Protein AF-A0A413Q8C8-F1 (afdb_monomer_lite)

pLDDT: mean 74.51, std 18.34, range [32.97, 95.88]

Structure (mmCIF, N/CA/C/O backbone):
data_AF-A0A413Q8C8-F1
#
_entry.id   AF-A0A413Q8C8-F1
#
loop_
_atom_site.group_PDB
_atom_site.id
_atom_site.type_symbol
_atom_site.label_atom_id
_atom_site.label_alt_id
_atom_site.label_comp_id
_atom_site.label_asym_id
_atom_site.label_entity_id
_atom_site.label_seq_id
_atom_site.pdbx_PDB_ins_code
_atom_site.Cartn_x
_atom_site.Cartn_y
_atom_site.Cartn_z
_atom_site.occupancy
_atom_site.B_iso_or_equiv
_atom_site.auth_seq_id
_atom_site.auth_comp_id
_atom_site.auth_asym_id
_atom_site.auth_atom_id
_atom_site.pdbx_PDB_model_num
ATOM 1 N N . MET A 1 1 ? 3.981 -19.539 23.297 1.00 45.53 1 MET A N 1
ATOM 2 C CA . MET A 1 1 ? 3.895 -18.535 22.210 1.00 45.53 1 MET A CA 1
ATOM 3 C C . MET A 1 1 ? 5.263 -18.078 21.713 1.00 45.53 1 MET A C 1
ATOM 5 O O . MET A 1 1 ? 5.519 -18.259 20.535 1.00 45.53 1 MET A O 1
ATOM 9 N N . ILE A 1 2 ? 6.169 -17.585 22.568 1.00 47.94 2 ILE A N 1
ATOM 10 C CA . ILE A 1 2 ? 7.514 -17.131 22.141 1.00 47.94 2 ILE A CA 1
ATOM 11 C C . ILE A 1 2 ? 8.329 -18.262 21.484 1.00 47.94 2 ILE A C 1
ATOM 13 O O . ILE A 1 2 ? 8.878 -18.070 20.409 1.00 47.94 2 ILE A O 1
ATOM 17 N N . ALA A 1 3 ? 8.320 -19.472 22.056 1.00 40.56 3 ALA A N 1
ATOM 18 C CA . ALA A 1 3 ? 9.032 -20.622 21.485 1.00 40.56 3 ALA A CA 1
ATOM 19 C C . ALA A 1 3 ? 8.506 -21.050 20.099 1.00 40.56 3 ALA A C 1
ATOM 21 O O . ALA A 1 3 ? 9.289 -21.439 19.241 1.00 40.56 3 ALA A O 1
ATOM 22 N N . ALA A 1 4 ? 7.197 -20.920 19.853 1.00 45.88 4 ALA A N 1
ATOM 23 C CA . ALA A 1 4 ? 6.603 -21.209 18.548 1.00 45.88 4 ALA A CA 1
ATOM 24 C C . ALA A 1 4 ? 6.966 -20.131 17.512 1.00 45.88 4 ALA A C 1
ATOM 26 O O . ALA A 1 4 ? 7.286 -20.462 16.377 1.00 45.88 4 ALA A O 1
ATOM 27 N N . ALA A 1 5 ? 7.002 -18.855 17.916 1.00 41.84 5 ALA A N 1
ATOM 28 C CA . ALA A 1 5 ? 7.449 -17.755 17.062 1.00 41.84 5 ALA A CA 1
ATOM 29 C C . ALA A 1 5 ? 8.939 -17.876 16.692 1.00 41.84 5 ALA A C 1
ATOM 31 O O . ALA A 1 5 ? 9.300 -17.679 15.536 1.00 41.84 5 ALA A O 1
ATOM 32 N N . VAL A 1 6 ? 9.790 -18.275 17.645 1.00 54.50 6 VAL A N 1
ATOM 33 C CA . VAL A 1 6 ? 11.220 -18.543 17.408 1.00 54.50 6 VAL A CA 1
ATOM 34 C C . VAL A 1 6 ? 11.409 -19.763 16.502 1.00 54.50 6 VAL A C 1
ATOM 36 O O . VAL A 1 6 ? 12.241 -19.737 15.601 1.00 54.50 6 VAL A O 1
ATOM 39 N N . PHE A 1 7 ? 10.603 -20.813 16.675 1.00 48.03 7 PHE A N 1
ATOM 40 C CA . PHE A 1 7 ? 10.651 -21.993 15.813 1.00 48.03 7 PHE A CA 1
ATOM 41 C C . PHE A 1 7 ? 10.240 -21.675 14.365 1.00 48.03 7 PHE A C 1
ATOM 43 O O . PHE A 1 7 ? 10.938 -22.075 13.438 1.00 48.03 7 PHE A O 1
ATOM 50 N N . ILE A 1 8 ? 9.172 -20.895 14.162 1.00 50.06 8 ILE A N 1
ATOM 51 C CA . ILE A 1 8 ? 8.731 -20.429 12.833 1.00 50.06 8 ILE A CA 1
ATOM 52 C C . ILE A 1 8 ? 9.792 -19.525 12.185 1.00 50.06 8 ILE A C 1
ATOM 54 O O . ILE A 1 8 ? 10.097 -19.688 11.004 1.00 50.06 8 ILE A O 1
ATOM 58 N N . TYR A 1 9 ? 10.407 -18.628 12.961 1.00 50.12 9 TYR A N 1
ATOM 59 C CA . TYR A 1 9 ? 11.488 -17.754 12.500 1.00 50.12 9 TYR A CA 1
ATOM 60 C C . TYR A 1 9 ? 12.698 -18.545 11.975 1.00 50.12 9 TYR A C 1
ATOM 62 O O . TYR A 1 9 ? 13.216 -18.242 10.904 1.00 50.12 9 TYR A O 1
ATOM 70 N N . ILE A 1 10 ? 13.115 -19.595 12.692 1.00 51.66 10 ILE A N 1
ATOM 71 C CA . ILE A 1 10 ? 14.299 -20.393 12.337 1.00 51.66 10 ILE A CA 1
ATOM 72 C C . ILE A 1 10 ? 14.024 -21.347 11.162 1.00 51.66 10 ILE A C 1
ATOM 74 O O . ILE A 1 10 ? 14.912 -21.582 10.347 1.00 51.66 10 ILE A O 1
ATOM 78 N N . LYS A 1 11 ? 12.816 -21.921 11.063 1.00 39.97 11 LYS A N 1
ATOM 79 C CA . LYS A 1 11 ? 12.504 -22.979 10.082 1.00 39.97 11 LYS A CA 1
ATOM 80 C C . LYS A 1 11 ? 11.936 -22.486 8.751 1.00 39.97 11 LYS A C 1
ATOM 82 O O . LYS A 1 11 ? 12.098 -23.201 7.769 1.00 39.97 11 LYS A O 1
ATOM 87 N N . ALA A 1 12 ? 11.256 -21.338 8.715 1.00 44.25 12 ALA A N 1
ATOM 88 C CA . ALA A 1 12 ? 10.471 -20.926 7.545 1.00 44.25 12 ALA A CA 1
ATOM 89 C C . ALA A 1 12 ? 11.023 -19.702 6.798 1.00 44.25 12 ALA A C 1
ATOM 91 O O . ALA A 1 12 ? 10.489 -19.357 5.751 1.00 44.25 12 ALA A O 1
ATOM 92 N N . GLY A 1 13 ? 12.021 -18.989 7.337 1.00 45.00 13 GLY A N 1
ATOM 93 C CA . GLY A 1 13 ? 12.389 -17.672 6.794 1.00 45.00 13 GLY A CA 1
ATOM 94 C C . GLY A 1 13 ? 11.225 -16.667 6.840 1.00 45.00 13 GLY A C 1
ATOM 95 O O . GLY A 1 13 ? 11.251 -15.654 6.150 1.00 45.00 13 GLY A O 1
ATOM 96 N N . ALA A 1 14 ? 10.198 -16.939 7.660 1.00 49.62 14 ALA A N 1
ATOM 97 C CA . ALA A 1 14 ? 8.956 -16.176 7.772 1.00 49.62 14 ALA A CA 1
ATOM 98 C C . ALA A 1 14 ? 9.151 -14.892 8.602 1.00 49.62 14 ALA A C 1
ATOM 100 O O . ALA A 1 14 ? 8.443 -14.631 9.583 1.00 49.62 14 ALA A O 1
ATOM 101 N N . PHE A 1 15 ? 10.140 -14.088 8.208 1.00 55.78 15 PHE A N 1
ATOM 102 C CA . PHE A 1 15 ? 10.397 -12.758 8.751 1.00 55.78 15 PHE A CA 1
ATOM 103 C C . PHE A 1 15 ? 9.108 -11.929 8.734 1.00 55.78 15 PHE A C 1
ATOM 105 O O . PHE A 1 15 ? 8.695 -11.389 9.758 1.00 55.78 15 PHE A O 1
ATOM 112 N N . THR A 1 16 ? 8.386 -11.960 7.617 1.00 59.16 16 THR A N 1
ATOM 113 C CA . THR A 1 16 ? 7.143 -11.219 7.407 1.00 59.16 16 THR A CA 1
ATOM 114 C C . THR A 1 16 ? 6.053 -11.577 8.417 1.00 59.16 16 THR A C 1
ATOM 116 O O . THR A 1 16 ? 5.486 -10.693 9.052 1.00 59.16 16 THR A O 1
ATOM 119 N N . GLY A 1 17 ? 5.794 -12.869 8.646 1.00 61.19 17 GLY A N 1
ATOM 120 C CA . GLY A 1 17 ? 4.718 -13.307 9.544 1.00 61.19 17 GLY A CA 1
ATOM 121 C C . GLY A 1 17 ? 4.977 -12.939 11.009 1.00 61.19 17 GLY A C 1
ATOM 122 O O . GLY A 1 17 ? 4.073 -12.502 11.722 1.00 61.19 17 GLY A O 1
ATOM 123 N N . THR A 1 18 ? 6.230 -13.054 11.458 1.00 66.06 18 THR A N 1
ATOM 124 C CA . THR A 1 18 ? 6.620 -12.673 12.826 1.00 66.06 18 THR A CA 1
ATOM 125 C C . THR A 1 18 ? 6.616 -11.156 13.040 1.00 66.06 18 THR A C 1
ATOM 127 O O . THR A 1 18 ? 6.119 -10.689 14.070 1.00 66.06 18 THR A O 1
ATOM 130 N N . VAL A 1 19 ? 7.087 -10.375 12.062 1.00 70.94 19 VAL A N 1
ATOM 131 C CA . VAL A 1 19 ? 7.028 -8.902 12.081 1.00 70.94 19 VAL A CA 1
ATOM 132 C C . VAL A 1 19 ? 5.580 -8.411 12.079 1.00 70.94 19 VAL A C 1
ATOM 134 O O . VAL A 1 19 ? 5.231 -7.522 12.852 1.00 70.94 19 VAL A O 1
ATOM 137 N N . CYS A 1 20 ? 4.699 -9.030 11.296 1.00 67.75 20 CYS A N 1
ATOM 138 C CA . CYS A 1 20 ? 3.292 -8.645 11.261 1.00 67.75 20 CYS A CA 1
ATOM 139 C C . CYS A 1 20 ? 2.557 -8.992 12.556 1.00 67.75 20 CYS A C 1
ATOM 141 O O . CYS A 1 20 ? 1.805 -8.165 13.071 1.00 67.75 20 CYS A O 1
ATOM 143 N N . LEU A 1 21 ? 2.816 -10.162 13.148 1.00 71.75 21 LEU A N 1
ATOM 144 C CA . LEU A 1 21 ? 2.209 -10.526 14.429 1.00 71.75 21 LEU A CA 1
ATOM 145 C C . LEU A 1 21 ? 2.678 -9.604 15.564 1.00 71.75 21 LEU A C 1
ATOM 147 O O . LEU A 1 21 ? 1.866 -9.122 16.354 1.00 71.75 21 LEU A O 1
ATOM 151 N N . THR A 1 22 ? 3.983 -9.334 15.642 1.00 74.06 22 THR A N 1
ATOM 152 C CA . THR A 1 22 ? 4.536 -8.409 16.643 1.00 74.06 22 THR A CA 1
ATOM 153 C C . THR A 1 22 ? 4.025 -6.984 16.435 1.00 74.06 22 THR A C 1
ATOM 155 O O . THR A 1 22 ? 3.593 -6.353 17.400 1.00 74.06 22 THR A O 1
ATOM 158 N N . GLY A 1 23 ? 3.972 -6.506 15.189 1.00 77.69 23 GLY A N 1
ATOM 159 C CA . GLY A 1 23 ? 3.398 -5.210 14.827 1.00 77.69 23 GLY A CA 1
ATOM 160 C C . GLY A 1 23 ? 1.924 -5.083 15.216 1.00 77.69 23 GLY A C 1
ATOM 161 O O . GLY A 1 23 ? 1.537 -4.083 15.821 1.00 77.69 23 GLY A O 1
ATOM 162 N N . PHE A 1 24 ? 1.116 -6.120 14.973 1.00 77.56 24 PHE A N 1
ATOM 163 C CA . PHE A 1 24 ? -0.293 -6.147 15.372 1.00 77.56 24 PHE A CA 1
ATOM 164 C C . PHE A 1 24 ? -0.463 -6.048 16.894 1.00 77.56 24 PHE A C 1
ATOM 166 O O . PHE A 1 24 ? -1.278 -5.260 17.374 1.00 77.56 24 PHE A O 1
ATOM 173 N N . LEU A 1 25 ? 0.337 -6.789 17.671 1.00 77.88 25 LEU A N 1
ATOM 174 C CA . LEU A 1 25 ? 0.299 -6.726 19.137 1.00 77.88 25 LEU A CA 1
ATOM 175 C C . LEU A 1 25 ? 0.712 -5.346 19.672 1.00 77.88 25 LEU A C 1
ATOM 177 O O . LEU A 1 25 ? 0.080 -4.832 20.596 1.00 77.88 25 LEU A O 1
ATOM 181 N N . VAL A 1 26 ? 1.735 -4.722 19.080 1.00 84.50 26 VAL A N 1
ATOM 182 C CA . VAL A 1 26 ? 2.155 -3.356 19.435 1.00 84.50 26 VAL A CA 1
ATOM 183 C C . VAL A 1 26 ? 1.055 -2.348 19.105 1.00 84.50 26 VAL A C 1
ATOM 185 O O . VAL A 1 26 ? 0.717 -1.520 19.951 1.00 84.50 26 VAL A O 1
ATOM 188 N N . LEU A 1 27 ? 0.451 -2.440 17.918 1.00 83.12 27 LEU A N 1
ATOM 189 C CA . LEU A 1 27 ? -0.646 -1.568 17.498 1.00 83.12 27 LEU A CA 1
ATOM 190 C C . LEU A 1 27 ? -1.850 -1.693 18.440 1.00 83.12 27 LEU A C 1
ATOM 192 O O . LEU A 1 27 ? -2.401 -0.682 18.871 1.00 83.12 27 LEU A O 1
ATOM 196 N N . MET A 1 28 ? -2.202 -2.918 18.829 1.00 81.50 28 MET A N 1
ATOM 197 C CA . MET A 1 28 ? -3.238 -3.199 19.824 1.00 81.50 28 MET A CA 1
ATOM 198 C C . MET A 1 28 ? -2.920 -2.577 21.188 1.00 81.50 28 MET A C 1
ATOM 200 O O . MET A 1 28 ? -3.780 -1.931 21.789 1.00 81.50 28 MET A O 1
ATOM 204 N N . GLY A 1 29 ? -1.677 -2.708 21.662 1.00 83.06 29 GLY A N 1
ATOM 205 C CA . GLY A 1 29 ? -1.225 -2.069 22.899 1.00 83.06 29 GLY A CA 1
ATOM 206 C C . GLY A 1 29 ? -1.323 -0.540 22.844 1.00 83.06 29 GLY A C 1
ATOM 207 O O . GLY A 1 29 ? -1.805 0.085 23.788 1.00 83.06 29 GLY A O 1
ATOM 208 N N . LEU A 1 30 ? -0.932 0.072 21.723 1.00 86.50 30 LEU A N 1
ATOM 209 C CA . LEU A 1 30 ? -1.042 1.518 21.510 1.00 86.50 30 LEU A CA 1
ATOM 210 C C . LEU A 1 30 ? -2.499 1.985 21.489 1.00 86.50 30 LEU A C 1
ATOM 212 O O . LEU A 1 30 ? -2.832 2.963 22.156 1.00 86.50 30 LEU A O 1
ATOM 216 N N . VAL A 1 31 ? -3.373 1.277 20.772 1.00 85.06 31 VAL A N 1
ATOM 217 C CA . VAL A 1 31 ? -4.815 1.555 20.741 1.00 85.06 31 VAL A CA 1
ATOM 218 C C . VAL A 1 31 ? -5.401 1.497 22.151 1.00 85.06 31 VAL A C 1
ATOM 220 O O . VAL A 1 31 ? -6.062 2.448 22.560 1.00 85.06 31 VAL A O 1
ATOM 223 N N . TYR A 1 32 ? -5.079 0.465 22.933 1.00 85.50 32 TYR A N 1
ATOM 224 C CA . TYR A 1 32 ? -5.530 0.337 24.321 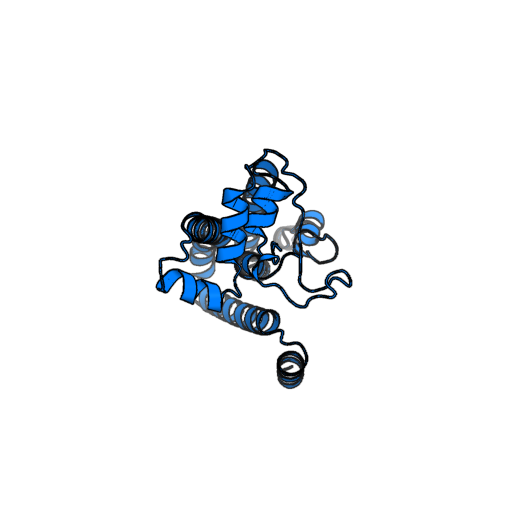1.00 85.50 32 TYR A CA 1
ATOM 225 C C . TYR A 1 32 ? -5.066 1.511 25.207 1.00 85.50 32 TYR A C 1
ATOM 227 O O . TYR A 1 32 ? -5.838 2.079 25.986 1.00 85.50 32 TYR A O 1
ATOM 235 N N . LEU A 1 33 ? -3.808 1.947 25.065 1.00 87.94 33 LEU A N 1
ATOM 236 C CA . LEU A 1 33 ? -3.297 3.125 25.777 1.00 87.94 33 LEU A CA 1
ATOM 237 C C . LEU A 1 33 ? -4.003 4.421 25.344 1.00 87.94 33 LEU A C 1
ATOM 239 O O . LEU A 1 33 ? -4.247 5.300 26.176 1.00 87.94 33 LEU A O 1
ATOM 243 N N . LEU A 1 34 ? -4.342 4.550 24.059 1.00 88.81 34 LEU A N 1
ATOM 244 C CA . LEU A 1 34 ? -5.085 5.687 23.515 1.00 88.81 34 LEU A CA 1
ATOM 245 C C . LEU A 1 34 ? -6.549 5.692 23.965 1.00 88.81 34 LEU A C 1
ATOM 247 O O . LEU A 1 34 ? -7.107 6.771 24.179 1.00 88.81 34 LEU A O 1
ATOM 251 N N . GLU A 1 35 ? -7.165 4.523 24.144 1.00 86.69 35 GLU A N 1
ATOM 252 C CA . GLU A 1 35 ? -8.507 4.391 24.715 1.00 86.69 35 GLU A CA 1
ATOM 253 C C . GLU A 1 35 ? -8.530 4.894 26.154 1.00 86.69 35 GLU A C 1
ATOM 255 O O . GLU A 1 35 ? -9.378 5.715 26.498 1.00 86.69 35 GLU A O 1
ATOM 260 N N . ARG A 1 36 ? -7.535 4.515 26.969 1.00 86.69 36 ARG A N 1
ATOM 261 C CA . ARG A 1 36 ? -7.407 4.999 28.354 1.00 86.69 36 ARG A CA 1
ATOM 262 C C . ARG A 1 36 ? -7.291 6.526 28.445 1.00 86.69 36 ARG A C 1
ATOM 264 O O . ARG A 1 36 ? -7.677 7.114 29.451 1.00 86.69 36 ARG A O 1
ATOM 271 N N . LYS A 1 37 ? -6.762 7.169 27.400 1.00 86.50 37 LYS A N 1
ATOM 272 C CA . LYS A 1 37 ? -6.642 8.632 27.284 1.00 86.50 37 LYS A CA 1
ATOM 273 C C . LYS A 1 37 ? -7.815 9.294 26.543 1.00 86.50 37 LYS A C 1
ATOM 275 O O . LYS A 1 37 ? -7.748 10.493 26.297 1.00 86.50 37 LYS A O 1
ATOM 280 N N . ASN A 1 38 ? -8.862 8.553 26.164 1.00 85.81 38 ASN A N 1
ATOM 281 C CA . ASN A 1 38 ? -9.981 9.021 25.329 1.00 85.81 38 ASN A CA 1
ATOM 282 C C . ASN A 1 38 ? -9.557 9.628 23.969 1.00 85.81 38 ASN A C 1
ATOM 284 O O . ASN A 1 38 ? -10.295 10.407 23.367 1.00 85.81 38 ASN A O 1
ATOM 288 N N . LEU A 1 39 ? -8.377 9.259 23.455 1.00 89.06 39 LEU A N 1
ATOM 289 C CA . LEU A 1 39 ? -7.824 9.751 22.184 1.00 89.06 39 LEU A CA 1
ATOM 290 C C . LEU A 1 39 ? -7.979 8.757 21.026 1.00 89.06 39 LEU A C 1
ATOM 292 O O . LEU A 1 39 ? -7.826 9.158 19.872 1.00 89.06 39 LEU A O 1
ATOM 296 N N . ALA A 1 40 ? -8.303 7.489 21.311 1.00 86.50 40 ALA A N 1
ATOM 297 C CA . ALA A 1 40 ? -8.356 6.410 20.317 1.00 86.50 40 ALA A CA 1
ATOM 298 C C . ALA A 1 40 ? -9.183 6.775 19.082 1.00 86.50 40 ALA A C 1
ATOM 300 O O . ALA A 1 40 ? -8.692 6.652 17.963 1.00 86.50 40 ALA A O 1
ATOM 301 N N . ARG A 1 41 ? -10.391 7.319 19.270 1.00 87.31 41 ARG A N 1
ATOM 302 C CA . ARG A 1 41 ? -11.260 7.718 18.155 1.00 87.31 41 ARG A CA 1
ATOM 303 C C . ARG A 1 41 ? -10.599 8.748 17.239 1.00 87.31 41 ARG A C 1
ATOM 305 O O . ARG A 1 41 ? -10.607 8.572 16.028 1.00 87.31 41 ARG A O 1
ATOM 312 N N . ARG A 1 42 ? -10.010 9.807 17.807 1.00 87.56 42 ARG A N 1
ATOM 313 C CA . ARG A 1 42 ? -9.375 10.885 17.031 1.00 87.56 42 ARG A CA 1
ATOM 314 C C . ARG A 1 42 ? -8.180 10.368 16.235 1.00 87.56 42 ARG A C 1
ATOM 316 O O . ARG A 1 42 ? -8.012 10.752 15.085 1.00 87.56 42 ARG A O 1
ATOM 323 N N . VAL A 1 43 ? -7.376 9.496 16.842 1.00 87.44 43 VAL A N 1
ATOM 324 C CA . VAL A 1 43 ? -6.237 8.869 16.166 1.00 87.44 43 VAL A CA 1
ATOM 325 C C . VAL A 1 43 ? -6.729 7.943 15.053 1.00 87.44 43 VAL A C 1
ATOM 327 O O . VAL A 1 43 ? -6.329 8.113 13.909 1.00 87.44 43 VAL A O 1
ATOM 330 N N . CYS A 1 44 ? -7.657 7.028 15.332 1.00 87.19 44 CYS A N 1
ATOM 331 C CA . CYS A 1 44 ? -8.136 6.084 14.321 1.00 87.19 44 CYS A CA 1
ATOM 332 C C . CYS A 1 44 ? -8.807 6.787 13.124 1.00 87.19 44 CYS A C 1
ATOM 334 O O . CYS A 1 44 ? -8.616 6.363 11.989 1.00 87.19 44 CYS A O 1
ATOM 336 N N . GLU A 1 45 ? -9.515 7.904 13.339 1.00 88.31 45 GLU A N 1
ATOM 337 C CA . GLU A 1 45 ? -10.094 8.713 12.249 1.00 88.31 45 GLU A CA 1
ATOM 338 C C . GLU A 1 45 ? -9.044 9.286 11.282 1.00 88.31 45 GLU A C 1
ATOM 340 O O . GLU A 1 45 ? -9.338 9.458 10.101 1.00 88.31 45 GLU A O 1
ATOM 345 N N . ILE A 1 46 ? -7.824 9.555 11.757 1.00 88.12 46 ILE A N 1
ATOM 346 C CA . ILE A 1 46 ? -6.698 9.977 10.910 1.00 88.12 46 ILE A CA 1
ATOM 347 C C . ILE A 1 46 ? -6.092 8.755 10.210 1.00 88.12 46 ILE A C 1
ATOM 349 O O . ILE A 1 46 ? -5.879 8.759 8.999 1.00 88.12 46 ILE A O 1
ATOM 353 N N . PHE A 1 47 ? -5.848 7.685 10.966 1.00 86.44 47 PHE A N 1
ATOM 354 C CA . PHE A 1 47 ? -5.148 6.497 10.478 1.00 86.44 47 PHE A CA 1
ATOM 355 C C . PHE A 1 47 ? -5.998 5.602 9.557 1.00 86.44 47 PHE A C 1
ATOM 357 O O . PHE A 1 47 ? -5.449 4.729 8.894 1.00 86.44 47 PHE A O 1
ATOM 364 N N . LYS A 1 48 ? -7.313 5.821 9.430 1.00 86.94 48 LYS A N 1
ATOM 365 C CA . LYS A 1 48 ? -8.155 5.061 8.483 1.00 86.94 48 LYS A CA 1
ATOM 366 C C . LYS A 1 48 ? -7.748 5.231 7.016 1.00 86.94 48 LYS A C 1
ATOM 368 O O . LYS A 1 48 ? -8.049 4.367 6.204 1.00 86.94 48 LYS A O 1
ATOM 373 N N . TYR A 1 49 ? -7.065 6.326 6.678 1.00 89.06 49 TYR A N 1
ATOM 374 C CA . TYR A 1 49 ? -6.579 6.597 5.321 1.00 89.06 49 TYR A CA 1
ATOM 375 C C . TYR A 1 49 ? -5.213 5.967 5.027 1.00 89.06 49 TYR A C 1
ATOM 377 O O . TYR A 1 49 ? -4.720 6.069 3.905 1.00 89.06 49 TYR A O 1
ATOM 385 N N . LEU A 1 50 ? -4.597 5.305 6.010 1.00 86.81 50 LEU A N 1
ATOM 386 C CA . LEU A 1 50 ? -3.263 4.733 5.869 1.00 86.81 50 LEU A CA 1
ATOM 387 C C . LEU A 1 50 ? -3.136 3.723 4.707 1.00 86.81 50 LEU A C 1
ATOM 389 O O . LEU A 1 50 ? -2.109 3.775 4.037 1.00 86.81 50 LEU A O 1
ATOM 393 N N . PRO A 1 51 ? -4.141 2.879 4.381 1.00 85.44 51 PRO A N 1
ATOM 394 C CA . PRO A 1 51 ? -4.070 2.020 3.196 1.00 85.44 51 PRO A CA 1
ATOM 395 C C . PRO A 1 51 ? -3.877 2.796 1.883 1.00 85.44 51 PRO A C 1
ATOM 397 O O . PRO A 1 51 ? -3.060 2.396 1.061 1.00 85.44 51 PRO A O 1
ATOM 400 N N . ILE A 1 52 ? -4.548 3.946 1.702 1.00 89.31 52 ILE A N 1
ATOM 401 C CA . ILE A 1 52 ? -4.335 4.810 0.523 1.00 89.31 52 ILE A CA 1
ATOM 402 C C . ILE A 1 52 ? -2.917 5.374 0.524 1.00 89.31 52 ILE A C 1
ATOM 404 O O . ILE A 1 52 ? -2.276 5.416 -0.526 1.00 89.31 52 ILE A O 1
ATOM 408 N N . VAL A 1 53 ? -2.438 5.828 1.685 1.00 90.31 53 VAL A N 1
ATOM 409 C CA . VAL A 1 53 ? -1.099 6.417 1.813 1.00 90.31 53 VAL A CA 1
ATOM 410 C C . VAL A 1 53 ? -0.037 5.385 1.443 1.00 90.31 53 VAL A C 1
ATOM 412 O O . VAL A 1 53 ? 0.841 5.696 0.645 1.00 90.31 53 VAL A O 1
ATOM 415 N N . TRP A 1 54 ? -0.146 4.157 1.954 1.00 86.12 54 TRP A N 1
ATOM 416 C CA . TRP A 1 54 ? 0.779 3.071 1.628 1.00 86.12 54 TRP A CA 1
ATOM 417 C C . TRP A 1 54 ? 0.726 2.677 0.158 1.00 86.12 54 TRP A C 1
ATOM 419 O O . TRP A 1 54 ? 1.778 2.593 -0.472 1.00 86.12 54 TRP A O 1
ATOM 429 N N . ALA A 1 55 ? -0.476 2.511 -0.399 1.00 89.31 55 ALA A N 1
ATOM 430 C CA . ALA A 1 55 ? -0.652 2.207 -1.812 1.00 89.31 55 ALA A CA 1
ATOM 431 C C . ALA A 1 55 ? -0.002 3.283 -2.696 1.00 89.31 55 ALA A C 1
ATOM 433 O O . ALA A 1 55 ? 0.827 2.985 -3.549 1.00 89.31 55 ALA A O 1
ATOM 434 N N . SER A 1 56 ? -0.320 4.554 -2.442 1.00 91.81 56 SER A N 1
ATOM 435 C CA . SER A 1 56 ? 0.223 5.694 -3.192 1.00 91.81 56 SER A CA 1
ATOM 436 C C . SER A 1 56 ? 1.743 5.781 -3.076 1.00 91.81 56 SER A C 1
ATOM 438 O O . SER A 1 56 ? 2.429 5.996 -4.072 1.00 91.81 56 SER A O 1
ATOM 440 N N . LEU A 1 57 ? 2.271 5.600 -1.862 1.00 91.19 57 LEU A N 1
ATOM 441 C CA . LEU A 1 57 ? 3.702 5.637 -1.595 1.00 91.19 57 LEU A CA 1
ATOM 442 C C . LEU A 1 57 ? 4.427 4.538 -2.377 1.00 91.19 57 LEU A C 1
ATOM 444 O O . LEU A 1 57 ? 5.402 4.832 -3.063 1.00 91.19 57 LEU A O 1
ATOM 448 N N . PHE A 1 58 ? 3.937 3.298 -2.317 1.00 89.69 58 PHE A N 1
ATOM 449 C CA . PHE A 1 58 ? 4.558 2.182 -3.022 1.00 89.69 58 PHE A CA 1
ATOM 450 C C . PHE A 1 58 ? 4.491 2.327 -4.544 1.00 89.69 58 PHE A C 1
ATOM 452 O O . PHE A 1 58 ? 5.498 2.148 -5.231 1.00 89.69 58 PHE A O 1
ATOM 459 N N . LEU A 1 59 ? 3.324 2.692 -5.080 1.00 92.56 59 LEU A N 1
ATOM 460 C CA . LEU A 1 59 ? 3.159 2.905 -6.517 1.00 92.56 59 LEU A CA 1
ATOM 461 C C . LEU A 1 59 ? 4.075 4.030 -7.015 1.00 92.56 59 LEU A C 1
ATOM 463 O O . LEU A 1 59 ? 4.698 3.885 -8.059 1.00 92.56 59 LEU A O 1
ATOM 467 N N . ALA A 1 60 ? 4.244 5.109 -6.244 1.00 93.44 60 ALA A N 1
ATOM 468 C CA . ALA A 1 60 ? 5.197 6.163 -6.582 1.00 93.44 60 ALA A CA 1
ATOM 469 C C . ALA A 1 60 ? 6.654 5.666 -6.533 1.00 93.44 60 ALA A C 1
ATOM 471 O O . ALA A 1 60 ? 7.416 5.904 -7.466 1.00 93.44 60 ALA A O 1
ATOM 472 N N . LEU A 1 61 ? 7.045 4.956 -5.471 1.00 92.31 61 LEU A N 1
ATOM 473 C CA . LEU A 1 61 ? 8.396 4.401 -5.321 1.00 92.31 61 LEU A CA 1
ATOM 474 C C . LEU A 1 61 ? 8.758 3.423 -6.444 1.00 92.31 61 LEU A C 1
ATOM 476 O O . LEU A 1 61 ? 9.881 3.471 -6.939 1.00 92.31 61 LEU A O 1
ATOM 480 N N . SER A 1 62 ? 7.825 2.556 -6.843 1.00 93.31 62 SER A N 1
ATOM 481 C CA . SER A 1 62 ? 8.024 1.604 -7.942 1.00 93.31 62 SER A CA 1
ATOM 482 C C . SER A 1 62 ? 8.033 2.289 -9.307 1.00 93.31 62 SER A C 1
ATOM 484 O O . SER A 1 62 ? 8.867 1.968 -10.149 1.00 93.31 62 SER A O 1
ATOM 486 N N . TYR A 1 63 ? 7.163 3.275 -9.525 1.00 94.19 63 TYR A N 1
ATOM 487 C CA . TYR A 1 63 ? 7.125 4.024 -10.777 1.00 94.19 63 TYR A CA 1
ATOM 488 C C . TYR A 1 63 ? 8.417 4.817 -11.015 1.00 94.19 63 TYR A C 1
ATOM 490 O O . TYR A 1 63 ? 8.973 4.777 -12.107 1.00 94.19 63 TYR A O 1
ATOM 498 N N . PHE A 1 64 ? 8.939 5.493 -9.986 1.00 94.44 64 PHE A N 1
ATOM 499 C CA . PHE A 1 64 ? 10.173 6.284 -10.078 1.00 94.44 64 PHE A CA 1
ATOM 500 C C . PHE A 1 64 ? 11.454 5.484 -9.818 1.00 94.44 64 PHE A C 1
ATOM 502 O O . PHE A 1 64 ? 12.526 6.083 -9.704 1.00 94.44 64 PHE A O 1
ATOM 509 N N . TYR A 1 65 ? 11.364 4.159 -9.677 1.00 93.75 65 TYR A N 1
ATOM 510 C CA . TYR A 1 65 ? 12.535 3.315 -9.468 1.00 93.75 65 TYR A CA 1
ATOM 511 C C . TYR A 1 65 ? 13.562 3.500 -10.584 1.00 93.75 65 TYR A C 1
ATOM 513 O O . TYR A 1 65 ? 13.223 3.593 -11.758 1.00 93.75 65 TYR A O 1
ATOM 521 N N . SER A 1 66 ? 14.834 3.570 -10.198 1.00 92.38 66 SER A N 1
ATOM 522 C CA . SER A 1 66 ? 15.944 3.679 -11.133 1.00 92.38 66 SER A CA 1
ATOM 523 C C . SER A 1 66 ? 17.146 2.915 -10.606 1.00 92.38 66 SER A C 1
ATOM 525 O O . SER A 1 66 ? 17.647 3.209 -9.516 1.00 92.38 66 SER A O 1
ATOM 527 N N . GLU A 1 67 ? 17.663 1.996 -11.419 1.00 89.75 67 GLU A N 1
ATOM 528 C CA . GLU A 1 67 ? 18.875 1.225 -11.119 1.00 89.75 67 GLU A CA 1
ATOM 529 C C . GLU A 1 67 ? 20.122 2.118 -10.996 1.00 89.75 67 GLU A C 1
ATOM 531 O O . GLU A 1 67 ? 21.082 1.769 -10.313 1.00 89.75 67 GLU A O 1
ATOM 536 N N . SER A 1 68 ? 20.102 3.317 -11.592 1.00 93.19 68 SER A N 1
ATOM 537 C CA . SER A 1 68 ? 21.191 4.295 -11.460 1.00 93.19 68 SER A CA 1
ATOM 538 C C . SER A 1 68 ? 21.249 4.970 -10.084 1.00 93.19 68 SER A C 1
ATOM 540 O O . SER A 1 68 ? 22.263 5.576 -9.734 1.00 93.19 68 SER A O 1
ATOM 542 N N . ASN A 1 69 ? 20.180 4.880 -9.284 1.00 93.38 69 ASN A N 1
ATOM 543 C CA . ASN A 1 69 ? 20.113 5.495 -7.966 1.00 93.38 69 ASN A CA 1
ATOM 544 C C . ASN A 1 69 ? 20.449 4.473 -6.870 1.00 93.38 69 ASN A C 1
ATOM 546 O O . ASN A 1 69 ? 19.612 3.664 -6.467 1.00 93.38 69 ASN A O 1
ATOM 550 N N . ALA A 1 70 ? 21.657 4.576 -6.308 1.00 91.94 70 ALA A N 1
ATOM 551 C CA . ALA A 1 70 ? 22.145 3.671 -5.264 1.00 91.94 70 ALA A CA 1
ATOM 552 C C . ALA A 1 70 ? 21.244 3.607 -4.012 1.00 91.94 70 ALA A C 1
ATOM 554 O O . ALA A 1 70 ? 21.195 2.574 -3.343 1.00 91.94 70 ALA A O 1
ATOM 555 N N . ILE A 1 71 ? 20.514 4.684 -3.688 1.00 92.38 71 ILE A N 1
ATOM 556 C CA . ILE A 1 71 ? 19.559 4.683 -2.570 1.00 92.38 71 ILE A CA 1
ATOM 557 C C . ILE A 1 71 ? 18.371 3.778 -2.902 1.00 92.38 71 ILE A C 1
ATOM 559 O O . ILE A 1 71 ? 17.978 2.968 -2.067 1.00 92.38 71 ILE A O 1
ATOM 563 N N . MET A 1 72 ? 17.827 3.873 -4.118 1.00 90.75 72 MET A N 1
ATOM 564 C CA . MET A 1 72 ? 16.686 3.056 -4.542 1.00 90.75 72 MET A CA 1
ATOM 565 C C . MET A 1 72 ? 17.064 1.586 -4.657 1.00 90.75 72 MET A C 1
ATOM 567 O O . MET A 1 72 ? 16.316 0.748 -4.173 1.00 90.75 72 MET A O 1
ATOM 571 N N . VAL A 1 73 ? 18.256 1.278 -5.174 1.00 90.75 73 VAL A N 1
ATOM 572 C CA . VAL A 1 73 ? 18.795 -0.092 -5.206 1.00 90.75 73 VAL A CA 1
ATOM 573 C C . VAL A 1 73 ? 18.964 -0.661 -3.793 1.00 90.75 73 VAL A C 1
ATOM 575 O O . VAL A 1 73 ? 18.660 -1.825 -3.543 1.00 90.75 73 VAL A O 1
ATOM 578 N N . LYS A 1 74 ? 19.405 0.154 -2.825 1.00 89.81 74 LYS A N 1
ATOM 579 C CA . LYS A 1 74 ? 19.521 -0.280 -1.425 1.00 89.81 74 LYS A CA 1
ATOM 580 C C . LYS A 1 74 ? 18.162 -0.478 -0.751 1.00 89.81 74 LYS A C 1
ATOM 582 O O . LYS A 1 74 ? 18.019 -1.377 0.069 1.00 89.81 74 LYS A O 1
ATOM 587 N N . ILE A 1 75 ? 17.175 0.360 -1.059 1.00 87.44 75 ILE A N 1
ATOM 588 C CA . ILE A 1 75 ? 15.799 0.155 -0.588 1.00 87.44 75 ILE A CA 1
ATOM 589 C C . ILE A 1 75 ? 15.250 -1.136 -1.197 1.00 87.44 75 ILE A C 1
ATOM 591 O O . ILE A 1 75 ? 14.712 -1.974 -0.489 1.00 87.44 75 ILE A O 1
ATOM 595 N N . ASP A 1 76 ? 15.441 -1.328 -2.493 1.00 88.81 76 ASP A N 1
ATOM 596 C CA . ASP A 1 76 ? 14.971 -2.494 -3.227 1.00 88.81 76 ASP A CA 1
ATOM 597 C C . ASP A 1 76 ? 15.615 -3.801 -2.750 1.00 88.81 76 ASP A C 1
ATOM 599 O O . ASP A 1 76 ? 14.929 -4.811 -2.632 1.00 88.81 76 ASP A O 1
ATOM 603 N N . SER A 1 77 ? 16.889 -3.785 -2.345 1.00 83.88 77 SER A N 1
ATOM 604 C CA . SER A 1 77 ? 17.516 -4.960 -1.728 1.00 83.88 77 SER A CA 1
ATOM 605 C C . SER A 1 77 ? 16.891 -5.326 -0.378 1.00 83.88 77 SER A C 1
ATOM 607 O O . SER A 1 77 ? 16.720 -6.509 -0.088 1.00 83.88 77 SER A O 1
ATOM 609 N N . VAL A 1 78 ? 16.466 -4.339 0.422 1.00 83.50 78 VAL A N 1
ATOM 610 C CA . VAL A 1 78 ? 15.671 -4.573 1.645 1.00 83.50 78 VAL A CA 1
ATOM 611 C C . VAL A 1 78 ? 14.281 -5.107 1.298 1.00 83.50 78 VAL A C 1
ATOM 613 O O . VAL A 1 78 ? 13.750 -5.966 1.998 1.00 83.50 78 VAL A O 1
ATOM 616 N N . LEU A 1 79 ? 13.705 -4.629 0.197 1.00 80.38 79 LEU A N 1
ATOM 617 C CA . LEU A 1 79 ? 12.402 -5.052 -0.308 1.00 80.38 79 LEU A CA 1
ATOM 618 C C . LEU A 1 79 ? 12.473 -6.308 -1.185 1.00 80.38 79 LEU A C 1
ATOM 620 O O . LEU A 1 79 ? 11.492 -6.633 -1.846 1.00 80.38 79 LEU A O 1
ATOM 624 N N . SER A 1 80 ? 13.595 -7.033 -1.177 1.00 83.19 80 SER A N 1
ATOM 625 C CA . SER A 1 80 ? 13.775 -8.279 -1.934 1.00 83.19 80 SER A CA 1
ATOM 626 C C . SER A 1 80 ? 13.449 -8.130 -3.428 1.00 83.19 80 SER A C 1
ATOM 628 O O . SER A 1 80 ? 12.731 -8.947 -3.989 1.00 83.19 80 SER A O 1
ATOM 630 N N . GLN A 1 81 ? 13.961 -7.069 -4.060 1.00 85.50 81 GLN A N 1
ATOM 631 C CA . GLN A 1 81 ? 13.837 -6.779 -5.500 1.00 85.50 81 GLN A CA 1
ATOM 632 C C . GLN A 1 81 ? 12.422 -6.415 -5.991 1.00 85.50 81 GLN A C 1
ATOM 634 O O . GLN A 1 81 ? 12.180 -6.299 -7.196 1.00 85.50 81 GLN A O 1
ATOM 639 N N . ARG A 1 82 ? 11.467 -6.194 -5.077 1.00 86.50 82 ARG A N 1
ATOM 640 C CA . ARG A 1 82 ? 10.077 -5.863 -5.428 1.00 86.50 82 ARG A CA 1
ATOM 641 C C . ARG A 1 82 ? 9.935 -4.543 -6.179 1.00 86.50 82 ARG A C 1
ATOM 643 O O . ARG A 1 82 ? 9.062 -4.456 -7.039 1.00 86.50 82 ARG A O 1
ATOM 650 N N . LEU A 1 83 ? 10.740 -3.517 -5.882 1.00 89.81 83 LEU A N 1
ATOM 651 C CA . LEU A 1 83 ? 10.651 -2.236 -6.595 1.00 89.81 83 LEU A CA 1
ATOM 652 C C . LEU A 1 83 ? 11.148 -2.383 -8.027 1.00 89.81 83 LEU A C 1
ATOM 654 O O . LEU A 1 83 ? 10.483 -1.892 -8.935 1.00 89.81 83 LEU A O 1
ATOM 658 N N . MET A 1 84 ? 12.260 -3.096 -8.226 1.00 90.69 84 MET A N 1
ATOM 659 C CA . MET A 1 84 ? 12.790 -3.383 -9.559 1.00 90.69 84 MET A CA 1
ATOM 660 C C . MET A 1 84 ? 11.765 -4.134 -10.409 1.00 90.69 84 MET A C 1
ATOM 662 O O . MET A 1 84 ? 11.456 -3.701 -11.517 1.00 90.69 84 MET A O 1
ATOM 666 N N . VAL A 1 85 ? 11.198 -5.231 -9.894 1.00 89.31 85 VAL A N 1
ATOM 667 C CA . VAL A 1 85 ? 10.190 -6.003 -10.639 1.00 89.31 85 VAL A CA 1
ATOM 668 C C . VAL A 1 85 ? 8.948 -5.158 -10.911 1.00 89.31 85 VAL A C 1
ATOM 670 O O . VAL A 1 85 ? 8.460 -5.130 -12.037 1.00 89.31 85 VAL A O 1
ATOM 673 N N . SER A 1 86 ? 8.485 -4.392 -9.921 1.00 91.50 86 SER A N 1
ATOM 674 C CA . SER A 1 86 ? 7.327 -3.514 -10.102 1.00 91.50 86 SER A CA 1
ATOM 675 C C . SER A 1 86 ? 7.562 -2.458 -11.186 1.00 91.50 86 SER A C 1
ATOM 677 O O . SER A 1 86 ? 6.667 -2.170 -11.974 1.00 91.50 86 SER A O 1
ATOM 679 N N . HIS A 1 87 ? 8.772 -1.902 -11.267 1.00 94.00 87 HIS A N 1
ATOM 680 C CA . HIS A 1 87 ? 9.155 -0.947 -12.306 1.00 94.00 87 HIS A CA 1
ATOM 681 C C . HIS A 1 87 ? 9.149 -1.555 -13.714 1.00 94.00 87 HIS A C 1
ATOM 683 O O . HIS A 1 87 ? 8.730 -0.900 -14.672 1.00 94.00 87 HIS A O 1
ATOM 689 N N . LYS A 1 88 ? 9.553 -2.826 -13.850 1.00 91.94 88 LYS A N 1
ATOM 690 C CA . LYS A 1 88 ? 9.436 -3.552 -15.123 1.00 91.94 88 LYS A CA 1
ATOM 691 C C . LYS A 1 88 ? 7.971 -3.674 -15.554 1.00 91.94 88 LYS A C 1
ATOM 693 O O . LYS A 1 88 ? 7.655 -3.367 -16.698 1.00 91.94 88 LYS A O 1
ATOM 698 N N . VAL A 1 89 ? 7.057 -3.994 -14.631 1.00 93.19 89 VAL A N 1
ATOM 699 C CA . VAL A 1 89 ? 5.608 -4.051 -14.922 1.00 93.19 89 VAL A CA 1
ATOM 700 C C . VAL A 1 89 ? 5.084 -2.710 -15.437 1.00 93.19 89 VAL A C 1
ATOM 702 O O . VAL A 1 89 ? 4.370 -2.683 -16.436 1.00 93.19 89 VAL A O 1
ATOM 705 N N . TRP A 1 90 ? 5.477 -1.595 -14.808 1.00 94.06 90 TRP A N 1
ATOM 706 C CA . TRP A 1 90 ? 5.130 -0.245 -15.279 1.00 94.06 90 TRP A CA 1
ATOM 707 C C . TRP A 1 90 ? 5.612 0.044 -16.705 1.00 94.06 90 TRP A C 1
ATOM 709 O O . TRP A 1 90 ? 4.981 0.829 -17.412 1.00 94.06 90 TRP A O 1
ATOM 719 N N . SER A 1 91 ? 6.727 -0.564 -17.111 1.00 92.69 91 SER A N 1
ATOM 720 C CA . SER A 1 91 ? 7.343 -0.364 -18.425 1.00 92.69 91 SER A CA 1
ATOM 721 C C . SER A 1 91 ? 6.736 -1.260 -19.509 1.00 92.69 91 SER A C 1
ATOM 723 O O . SER A 1 91 ? 6.677 -0.863 -20.671 1.00 92.69 91 SER A O 1
ATOM 725 N N . GLU A 1 92 ? 6.281 -2.459 -19.142 1.00 92.56 92 GLU A N 1
ATOM 726 C CA . GLU A 1 92 ? 5.794 -3.478 -20.081 1.00 92.56 92 GLU A CA 1
ATOM 727 C C . GLU A 1 92 ? 4.268 -3.487 -20.241 1.00 92.56 92 GLU A C 1
ATOM 729 O O . GLU A 1 92 ? 3.751 -3.843 -21.302 1.00 92.56 92 GLU A O 1
ATOM 734 N N . TYR A 1 93 ? 3.530 -3.065 -19.212 1.00 94.31 93 TYR A N 1
ATOM 735 C CA . TYR A 1 93 ? 2.075 -3.153 -19.172 1.00 94.31 93 TYR A CA 1
ATOM 736 C C . TYR A 1 93 ? 1.426 -1.777 -19.025 1.00 94.31 93 TYR A C 1
ATOM 738 O O . TYR A 1 93 ? 1.940 -0.866 -18.383 1.00 94.31 93 TYR A O 1
ATOM 746 N N . SER A 1 94 ? 0.231 -1.631 -19.597 1.00 94.69 94 SER A N 1
ATOM 747 C CA . SER A 1 94 ? -0.619 -0.450 -19.403 1.00 94.69 94 SER A CA 1
ATOM 748 C C . SER A 1 94 ? -1.772 -0.763 -18.454 1.00 94.69 94 SER A C 1
ATOM 750 O O . SER A 1 94 ? -2.300 -1.875 -18.451 1.00 94.69 94 SER A O 1
ATOM 752 N N . ILE A 1 95 ? -2.192 0.218 -17.654 1.00 95.88 95 ILE A N 1
ATOM 753 C CA . ILE A 1 95 ? -3.320 0.052 -16.729 1.00 95.88 95 ILE A CA 1
ATOM 754 C C . ILE A 1 95 ? -4.621 -0.104 -17.525 1.00 95.88 95 ILE A C 1
ATOM 756 O O . ILE A 1 95 ? -4.948 0.731 -18.370 1.00 95.88 95 ILE A O 1
ATOM 760 N N . LYS A 1 96 ? -5.403 -1.141 -17.203 1.00 95.50 96 LYS A N 1
ATOM 761 C 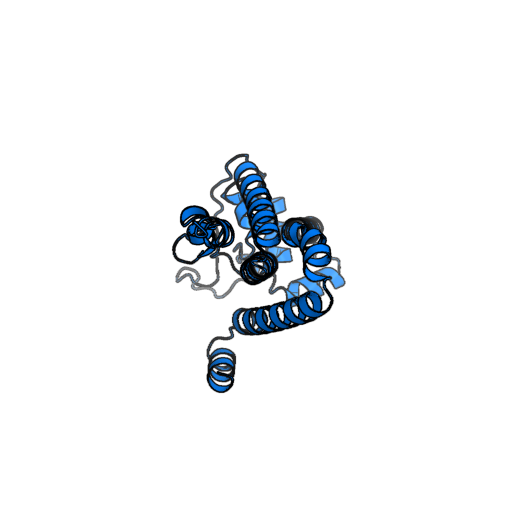CA . LYS A 1 96 ? -6.733 -1.379 -17.782 1.00 95.50 96 LYS A CA 1
ATOM 762 C C . LYS A 1 96 ? -7.842 -1.217 -16.735 1.00 95.50 96 LYS A C 1
ATOM 764 O O . LYS A 1 96 ? -7.603 -1.465 -15.553 1.00 95.50 96 LYS A O 1
ATOM 769 N N . PRO A 1 97 ? -9.077 -0.858 -17.141 1.00 94.25 97 PRO A N 1
ATOM 770 C CA . PRO A 1 97 ? -10.215 -0.739 -16.224 1.00 94.25 97 PRO A CA 1
ATOM 771 C C . PRO A 1 97 ? -10.475 -1.998 -15.384 1.00 94.25 97 PRO A C 1
ATOM 773 O O . PRO A 1 97 ? -10.678 -1.888 -14.177 1.00 94.25 97 PRO A O 1
ATOM 776 N N . PHE A 1 98 ? -10.399 -3.170 -16.021 1.00 93.62 98 PHE A N 1
ATOM 777 C CA . PHE A 1 98 ? -10.628 -4.496 -15.426 1.00 93.62 98 PHE A CA 1
ATOM 778 C C . PHE A 1 98 ? -9.388 -5.399 -15.510 1.00 93.62 98 PHE A C 1
ATOM 780 O O . PHE A 1 98 ? -9.503 -6.620 -15.540 1.00 93.62 98 PHE A O 1
ATOM 787 N N . GLY A 1 99 ? -8.210 -4.777 -15.596 1.00 93.25 99 GLY A N 1
ATOM 788 C CA . GLY A 1 99 ? -6.930 -5.469 -15.558 1.00 93.25 99 GLY A CA 1
ATOM 789 C C . GLY A 1 99 ? -6.627 -6.300 -16.801 1.00 93.25 99 GLY A C 1
ATOM 790 O O . GLY A 1 99 ? -7.224 -6.111 -17.868 1.00 93.25 99 GLY A O 1
ATOM 791 N N . GLN A 1 100 ? -5.625 -7.162 -16.681 1.00 91.81 100 GLN A N 1
ATOM 792 C CA . GLN A 1 100 ? -5.173 -8.069 -17.729 1.00 91.81 100 GLN A CA 1
ATOM 793 C C . GLN A 1 100 ? -4.409 -9.247 -17.146 1.00 91.81 100 GLN A C 1
ATOM 795 O O . GLN A 1 100 ? -3.869 -9.169 -16.051 1.00 91.81 100 GLN A O 1
ATOM 800 N N . PHE A 1 101 ? -4.296 -10.312 -17.929 1.00 91.50 101 PHE A N 1
ATOM 801 C CA . PHE A 1 101 ? -3.340 -11.359 -17.616 1.00 91.50 101 PHE A CA 1
ATOM 802 C C . PHE A 1 101 ? -1.910 -10.828 -17.775 1.00 91.50 101 PHE A C 1
ATOM 804 O O . PHE A 1 101 ? -1.593 -10.206 -18.793 1.00 91.50 101 PHE A O 1
ATOM 811 N N . ILE A 1 102 ? -1.078 -11.080 -16.770 1.00 89.12 102 ILE A N 1
ATOM 812 C CA . ILE A 1 102 ? 0.356 -10.814 -16.776 1.00 89.12 102 ILE A CA 1
ATOM 813 C C . ILE A 1 102 ? 1.045 -12.170 -16.676 1.00 89.12 102 ILE A C 1
ATOM 815 O O . ILE A 1 102 ? 0.717 -12.966 -15.799 1.00 89.12 102 ILE A O 1
ATOM 819 N N . GLU A 1 103 ? 1.959 -12.453 -17.601 1.00 85.19 103 GLU A N 1
ATOM 820 C CA . GLU A 1 103 ? 2.745 -13.680 -17.536 1.00 85.19 103 GLU A CA 1
ATOM 821 C C . GLU A 1 103 ? 3.841 -13.512 -16.484 1.00 85.19 103 GLU A C 1
ATOM 823 O O . GLU A 1 103 ? 4.714 -12.657 -16.621 1.00 85.19 103 GLU A O 1
ATOM 828 N N . GLU A 1 104 ? 3.780 -14.318 -15.426 1.00 84.44 104 GLU A N 1
ATOM 829 C CA . GLU A 1 104 ? 4.733 -14.264 -14.322 1.00 84.44 104 GLU A CA 1
ATOM 830 C C . GLU A 1 104 ? 5.699 -15.453 -14.360 1.00 84.44 104 GLU A C 1
ATOM 832 O O . GLU A 1 104 ? 5.305 -16.604 -14.562 1.00 84.44 104 GLU A O 1
ATOM 837 N N . GLN A 1 105 ? 6.978 -15.177 -14.117 1.00 80.69 105 GLN A N 1
ATOM 838 C CA . GLN A 1 105 ? 8.061 -16.152 -14.084 1.00 80.69 105 GLN A CA 1
ATOM 839 C C . GLN A 1 105 ? 8.804 -16.053 -12.747 1.00 80.69 105 GLN A C 1
ATOM 841 O O . GLN A 1 105 ? 9.574 -15.124 -12.495 1.00 80.69 105 GLN A O 1
ATOM 846 N N . GLY A 1 106 ? 8.551 -17.029 -11.872 1.00 72.44 106 GLY A N 1
ATOM 847 C CA . GLY A 1 106 ? 9.231 -17.186 -10.585 1.00 72.44 106 GLY A CA 1
ATOM 848 C C . GLY A 1 106 ? 10.350 -18.234 -10.622 1.00 72.44 106 GLY A C 1
ATOM 849 O O . GLY A 1 106 ? 10.514 -18.975 -11.588 1.00 72.44 106 GLY A O 1
ATOM 850 N N . TRP A 1 107 ? 11.098 -18.364 -9.524 1.00 66.81 107 TRP A N 1
ATOM 851 C CA . TRP A 1 107 ? 12.220 -19.315 -9.411 1.00 66.81 107 TRP A CA 1
ATOM 852 C C . TRP A 1 107 ? 11.813 -20.794 -9.242 1.00 66.81 107 TRP A C 1
ATOM 854 O O . TRP A 1 107 ? 12.675 -21.657 -9.110 1.00 66.81 107 TRP A O 1
ATOM 864 N N . GLY A 1 108 ? 10.513 -21.106 -9.212 1.00 56.72 108 GLY A N 1
ATOM 865 C CA . GLY A 1 108 ? 9.983 -22.425 -8.834 1.00 56.72 108 GLY A CA 1
ATOM 866 C C . GLY A 1 108 ? 9.748 -23.426 -9.974 1.00 56.72 108 GLY A C 1
ATOM 867 O O . GLY A 1 108 ? 9.166 -24.482 -9.731 1.00 56.72 108 GLY A O 1
ATOM 868 N N . GLY A 1 109 ? 10.135 -23.116 -11.214 1.00 56.34 109 GLY A N 1
ATOM 869 C CA . GLY A 1 109 ? 9.848 -23.960 -12.378 1.00 56.34 109 GLY A CA 1
ATOM 870 C C . GLY A 1 109 ? 10.913 -25.024 -12.666 1.00 56.34 109 GLY A C 1
ATOM 871 O O . GLY A 1 109 ? 12.104 -24.739 -12.668 1.00 56.34 109 GLY A O 1
ATOM 872 N N . VAL A 1 110 ? 10.483 -26.231 -13.054 1.00 51.50 110 VAL A N 1
ATOM 873 C CA . VAL A 1 110 ? 11.325 -27.315 -13.626 1.00 51.50 110 VAL A CA 1
ATOM 874 C C . VAL A 1 110 ? 11.918 -26.959 -15.009 1.00 51.50 110 VAL A C 1
ATOM 876 O O . VAL A 1 110 ? 12.519 -27.801 -15.670 1.00 51.50 110 VAL A O 1
ATOM 879 N N . ALA A 1 111 ? 11.692 -25.729 -15.477 1.00 48.78 111 ALA A N 1
ATOM 880 C CA . ALA A 1 111 ? 11.819 -25.314 -16.868 1.00 48.78 111 ALA A CA 1
ATOM 881 C C . ALA A 1 111 ? 13.149 -24.629 -17.222 1.00 48.78 111 ALA A C 1
ATOM 883 O O . ALA A 1 111 ? 13.347 -24.333 -18.399 1.00 48.78 111 ALA A O 1
ATOM 884 N N . ASP A 1 112 ? 14.068 -24.405 -16.272 1.00 49.88 112 ASP A N 1
ATOM 885 C CA . ASP A 1 112 ? 15.403 -23.880 -16.597 1.00 49.88 112 ASP A CA 1
ATOM 886 C C . ASP A 1 112 ? 16.531 -24.874 -16.240 1.00 49.88 112 ASP A C 1
ATOM 888 O O . ASP A 1 112 ? 17.029 -24.887 -15.112 1.00 49.88 112 ASP A O 1
ATOM 892 N N . PRO A 1 113 ? 16.972 -25.715 -17.199 1.00 51.06 113 PRO A N 1
ATOM 893 C CA . PRO A 1 113 ? 18.142 -26.579 -17.044 1.00 51.06 113 PRO A CA 1
ATOM 894 C C . PRO A 1 113 ? 19.470 -25.806 -16.943 1.00 51.06 113 PRO A C 1
ATOM 896 O O . PRO A 1 113 ? 20.505 -26.429 -16.714 1.00 51.06 113 PRO A O 1
ATOM 899 N N . THR A 1 114 ? 19.475 -24.481 -17.154 1.00 50.34 114 THR A N 1
ATOM 900 C CA . THR A 1 114 ? 20.697 -23.660 -17.259 1.00 50.34 114 THR A CA 1
ATOM 901 C C . THR A 1 114 ? 21.028 -22.841 -16.008 1.00 50.34 114 THR A C 1
ATOM 903 O O . THR A 1 114 ? 22.079 -22.204 -15.957 1.00 50.34 114 THR A O 1
ATOM 906 N N . GLY A 1 115 ? 20.217 -22.951 -14.951 1.00 52.53 115 GLY A N 1
ATOM 907 C CA . GLY A 1 115 ? 20.431 -22.266 -13.675 1.00 52.53 115 GLY A CA 1
ATOM 908 C C . GLY A 1 115 ? 19.549 -21.028 -13.496 1.00 52.53 115 GLY A C 1
ATOM 909 O O . GLY A 1 115 ? 18.819 -20.624 -14.393 1.00 52.53 115 GLY A O 1
ATOM 910 N N . ILE A 1 116 ? 19.587 -20.453 -12.291 1.00 56.25 116 ILE A N 1
ATOM 911 C CA . ILE A 1 116 ? 18.796 -19.280 -11.896 1.00 56.25 116 ILE A CA 1
ATOM 912 C C . ILE A 1 116 ? 19.330 -18.063 -12.660 1.00 56.25 116 ILE A C 1
ATOM 914 O O . ILE A 1 116 ? 20.344 -17.497 -12.259 1.00 56.25 116 ILE A O 1
ATOM 918 N N . ASP A 1 117 ? 18.677 -17.671 -13.754 1.00 59.44 117 ASP A N 1
ATOM 919 C CA . ASP A 1 117 ? 18.961 -16.410 -14.443 1.00 59.44 117 ASP A CA 1
ATOM 920 C C . ASP A 1 117 ? 18.195 -15.260 -13.755 1.00 59.44 117 ASP A C 1
ATOM 922 O O . ASP A 1 117 ? 16.964 -15.193 -13.860 1.00 59.44 117 ASP A O 1
ATOM 926 N N . PRO A 1 118 ? 18.876 -14.329 -13.055 1.00 56.97 118 PRO A N 1
ATOM 927 C CA . PRO A 1 118 ? 18.228 -13.188 -12.410 1.00 56.97 118 PRO A CA 1
ATOM 928 C C . PRO A 1 118 ? 17.514 -12.267 -13.409 1.00 56.97 118 PRO A C 1
ATOM 930 O O . PRO A 1 118 ? 16.601 -11.539 -13.021 1.00 56.97 118 PRO A O 1
ATOM 933 N N . ALA A 1 119 ? 17.903 -12.294 -14.690 1.00 61.81 119 ALA A N 1
ATOM 934 C CA . ALA A 1 119 ? 17.273 -11.487 -15.728 1.00 61.81 119 ALA A CA 1
ATOM 935 C C . ALA A 1 119 ? 15.852 -11.965 -16.066 1.00 61.81 119 ALA A C 1
ATOM 937 O O . ALA A 1 119 ? 15.037 -11.153 -16.504 1.00 61.81 119 ALA A O 1
ATOM 938 N N . LYS A 1 120 ? 15.537 -13.244 -15.813 1.00 65.75 120 LYS A N 1
ATOM 939 C CA . LYS A 1 120 ? 14.230 -13.856 -16.101 1.00 65.75 120 LYS A CA 1
ATOM 940 C C . LYS A 1 120 ? 13.236 -13.786 -14.938 1.00 65.75 120 LYS A C 1
ATOM 942 O O . LYS A 1 120 ? 12.099 -14.214 -15.097 1.00 65.75 120 LYS A O 1
ATOM 947 N N . TYR A 1 121 ? 13.629 -13.270 -13.769 1.00 73.12 121 TYR A N 1
ATOM 948 C CA . TYR A 1 121 ? 12.687 -13.125 -12.658 1.00 73.12 121 TYR A CA 1
ATOM 949 C C . TYR A 1 121 ? 11.703 -11.987 -12.931 1.00 73.12 121 TYR A C 1
ATOM 951 O O . TYR A 1 121 ? 12.086 -10.812 -13.002 1.00 73.12 121 TYR A O 1
ATOM 959 N N . PHE A 1 122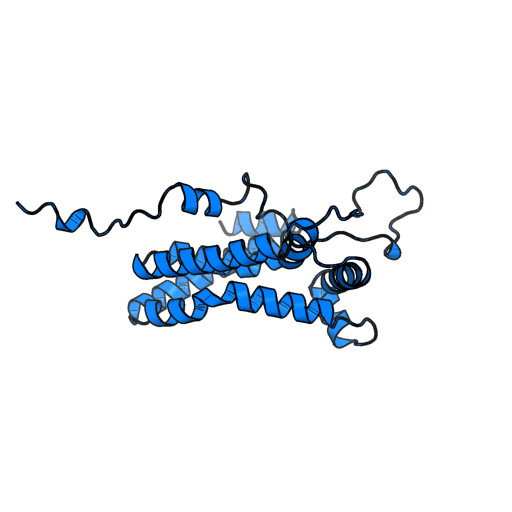 ? 10.433 -12.353 -13.061 1.00 83.06 122 PHE A N 1
ATOM 960 C CA . PHE A 1 122 ? 9.326 -11.439 -13.293 1.00 83.06 122 PHE A CA 1
ATOM 961 C C . PHE A 1 122 ? 8.099 -11.956 -12.539 1.00 83.06 122 PHE A C 1
ATOM 963 O O . PHE A 1 122 ? 7.237 -12.617 -13.105 1.00 83.06 122 PHE A O 1
ATOM 970 N N . PHE A 1 123 ? 8.053 -11.721 -11.230 1.00 83.31 123 PHE A N 1
ATOM 971 C CA . PHE A 1 123 ? 6.954 -12.173 -10.377 1.00 83.31 123 PHE A CA 1
ATOM 972 C C . PHE A 1 123 ? 6.453 -11.031 -9.491 1.00 83.31 123 PHE A C 1
ATOM 974 O O . PHE A 1 123 ? 7.232 -10.390 -8.779 1.00 83.31 123 PHE A O 1
ATOM 981 N N . ILE A 1 124 ? 5.152 -10.752 -9.547 1.00 84.31 124 ILE A N 1
ATOM 982 C CA . ILE A 1 124 ? 4.515 -9.650 -8.833 1.00 84.31 124 ILE A CA 1
ATOM 983 C C . ILE A 1 124 ? 4.099 -10.131 -7.441 1.00 84.31 124 ILE A C 1
ATOM 985 O O . ILE A 1 124 ? 2.999 -10.646 -7.220 1.00 84.31 124 ILE A O 1
ATOM 989 N N . ASP A 1 125 ? 4.998 -9.900 -6.485 1.00 75.19 125 ASP A N 1
ATOM 990 C CA . ASP A 1 125 ? 4.805 -10.184 -5.057 1.00 75.19 125 ASP A CA 1
ATOM 991 C C . ASP A 1 125 ? 4.116 -9.049 -4.270 1.00 75.19 125 ASP A C 1
ATOM 993 O O . ASP A 1 125 ? 3.811 -9.217 -3.084 1.00 75.19 125 ASP A O 1
ATOM 997 N N . ASP A 1 126 ? 3.901 -7.884 -4.893 1.00 82.19 126 ASP A N 1
ATOM 998 C CA . ASP A 1 126 ? 3.206 -6.742 -4.287 1.00 82.19 126 ASP A CA 1
ATOM 999 C C . ASP A 1 126 ? 1.732 -6.703 -4.693 1.00 82.19 126 ASP A C 1
ATOM 1001 O O . ASP A 1 126 ? 1.373 -6.725 -5.875 1.00 82.19 126 ASP A O 1
ATOM 1005 N N . MET A 1 127 ? 0.856 -6.586 -3.700 1.00 81.50 127 MET A N 1
ATOM 1006 C CA . MET A 1 127 ? -0.568 -6.659 -3.960 1.00 81.50 127 MET A CA 1
ATOM 1007 C C . MET A 1 127 ? -1.156 -5.377 -4.538 1.00 81.50 127 MET A C 1
ATOM 1009 O O . MET A 1 127 ? -2.141 -5.445 -5.271 1.00 81.50 127 MET A O 1
ATOM 1013 N N . TYR A 1 128 ? -0.601 -4.205 -4.227 1.00 86.50 128 TYR A N 1
ATOM 1014 C CA . TYR A 1 128 ? -1.107 -2.958 -4.795 1.00 86.50 128 TYR A CA 1
ATOM 1015 C C . TYR A 1 128 ? -0.871 -2.923 -6.303 1.00 86.50 128 TYR A C 1
ATOM 1017 O O . TYR A 1 128 ? -1.776 -2.559 -7.056 1.00 86.50 128 TYR A O 1
ATOM 1025 N N . LEU A 1 129 ? 0.302 -3.376 -6.742 1.00 90.38 129 LEU A N 1
ATOM 1026 C CA . LEU A 1 129 ? 0.640 -3.515 -8.146 1.00 90.38 129 LEU A CA 1
ATOM 1027 C C . LEU A 1 129 ? -0.206 -4.599 -8.818 1.00 90.38 129 LEU A C 1
ATOM 1029 O O . LEU A 1 129 ? -0.804 -4.336 -9.861 1.00 90.38 129 LEU A O 1
ATOM 1033 N N . ARG A 1 130 ? -0.341 -5.777 -8.189 1.00 89.50 130 ARG A N 1
ATOM 1034 C CA . ARG A 1 130 ? -1.191 -6.859 -8.705 1.00 89.50 130 ARG A CA 1
ATOM 1035 C C . ARG A 1 130 ? -2.641 -6.403 -8.872 1.00 89.50 130 ARG A C 1
ATOM 1037 O O . ARG A 1 130 ? -3.222 -6.559 -9.941 1.00 89.50 130 ARG A O 1
ATOM 1044 N N . MET A 1 131 ? -3.230 -5.772 -7.856 1.00 88.19 131 MET A N 1
ATOM 1045 C CA . MET A 1 131 ? -4.586 -5.216 -7.943 1.00 88.19 131 MET A CA 1
ATOM 1046 C C . MET A 1 131 ? -4.720 -4.187 -9.064 1.00 88.19 131 MET A C 1
ATOM 1048 O O . MET A 1 131 ? -5.708 -4.206 -9.793 1.00 88.19 131 MET A O 1
ATOM 1052 N N . LEU A 1 132 ? -3.736 -3.304 -9.228 1.00 93.56 132 LEU A N 1
ATOM 1053 C CA . LEU A 1 132 ? -3.794 -2.262 -10.245 1.00 93.56 132 LEU A CA 1
ATOM 1054 C C . LEU A 1 132 ? -3.695 -2.819 -11.673 1.00 93.56 132 LEU A C 1
ATOM 1056 O O . LEU A 1 132 ? -4.451 -2.383 -12.544 1.00 93.56 132 LEU A O 1
ATOM 1060 N N . PHE A 1 133 ? -2.785 -3.764 -11.919 1.00 93.81 133 PHE A N 1
ATOM 1061 C CA . PHE A 1 133 ? -2.486 -4.253 -13.266 1.00 93.81 133 PHE A CA 1
ATOM 1062 C C . PHE A 1 133 ? -3.256 -5.519 -13.657 1.00 93.81 133 PHE A C 1
ATOM 1064 O O . PHE A 1 133 ? -3.745 -5.584 -14.787 1.00 93.81 133 PHE A O 1
ATOM 1071 N N . GLU A 1 134 ? -3.420 -6.489 -12.754 1.00 91.94 134 GLU A N 1
ATOM 1072 C CA . GLU A 1 134 ? -4.119 -7.747 -13.056 1.00 91.94 134 GLU A CA 1
ATOM 1073 C C . GLU A 1 134 ? -5.633 -7.649 -12.882 1.00 91.94 134 GLU A C 1
ATOM 1075 O O . GLU A 1 134 ? -6.376 -8.170 -13.709 1.00 91.94 134 GLU A O 1
ATOM 1080 N N . TYR A 1 135 ? -6.099 -6.938 -11.849 1.00 88.94 135 TYR A N 1
ATOM 1081 C CA . TYR A 1 135 ? -7.534 -6.770 -11.570 1.00 88.94 135 TYR A CA 1
ATOM 1082 C C . TYR A 1 135 ? -8.104 -5.450 -12.108 1.00 88.94 135 TYR A C 1
ATOM 1084 O O . TYR A 1 135 ? -9.303 -5.342 -12.376 1.00 88.94 135 TYR A O 1
ATOM 1092 N N . GLY A 1 136 ? -7.248 -4.448 -12.306 1.00 92.50 136 GLY A N 1
ATOM 1093 C CA . GLY A 1 136 ? -7.591 -3.173 -12.919 1.00 92.50 136 GLY A CA 1
ATOM 1094 C C . GLY A 1 136 ? -7.899 -2.049 -11.942 1.00 92.50 136 GLY A C 1
ATOM 1095 O O . GLY A 1 136 ? -8.245 -2.244 -10.775 1.00 92.50 136 GLY A O 1
ATOM 1096 N N . ILE A 1 137 ? -7.827 -0.825 -12.465 1.00 95.25 137 ILE A N 1
ATOM 1097 C CA . ILE A 1 137 ? -7.977 0.400 -11.670 1.00 95.25 137 ILE A CA 1
ATOM 1098 C C . ILE A 1 137 ? -9.352 0.526 -11.001 1.00 95.25 137 ILE A C 1
ATOM 1100 O O . ILE A 1 137 ? -9.443 1.081 -9.905 1.00 95.25 137 ILE A O 1
ATOM 1104 N N . ILE A 1 138 ? -10.417 -0.007 -11.613 1.00 93.25 138 ILE A N 1
ATOM 1105 C CA . ILE A 1 138 ? -11.761 0.037 -11.019 1.00 93.25 138 ILE A CA 1
ATOM 1106 C C . ILE A 1 138 ? -11.799 -0.831 -9.761 1.00 93.25 138 ILE A C 1
ATOM 1108 O O . ILE A 1 138 ? -12.222 -0.362 -8.705 1.00 93.25 138 ILE A O 1
ATOM 1112 N N . VAL A 1 139 ? -11.322 -2.076 -9.854 1.00 89.12 139 VAL A N 1
ATOM 1113 C CA . VAL A 1 139 ? -11.292 -3.008 -8.719 1.00 89.12 139 VAL A CA 1
ATOM 1114 C C . VAL A 1 139 ? -10.398 -2.460 -7.611 1.00 89.12 139 VAL A C 1
ATOM 1116 O O . VAL A 1 139 ? -10.811 -2.411 -6.453 1.00 89.12 139 VAL A O 1
ATOM 1119 N N . PHE A 1 140 ? -9.219 -1.957 -7.974 1.00 90.38 140 PHE A N 1
ATOM 1120 C CA . PHE A 1 140 ? -8.289 -1.325 -7.045 1.00 90.38 140 PHE A CA 1
ATOM 1121 C C . PHE A 1 140 ? -8.931 -0.173 -6.254 1.00 90.38 140 PHE A C 1
ATOM 1123 O O . PHE A 1 140 ? -8.878 -0.153 -5.022 1.00 90.38 140 PHE A O 1
ATOM 1130 N N . ALA A 1 141 ? -9.599 0.759 -6.942 1.00 92.12 141 ALA A N 1
ATOM 1131 C CA . ALA A 1 141 ? -10.274 1.884 -6.299 1.00 92.12 141 ALA A CA 1
ATOM 1132 C C . ALA A 1 141 ? -11.406 1.422 -5.367 1.00 92.12 141 ALA A C 1
ATOM 1134 O O . ALA A 1 141 ? -11.521 1.917 -4.243 1.00 92.12 141 ALA A O 1
ATOM 1135 N N . VAL A 1 142 ? -12.214 0.448 -5.800 1.00 89.31 142 VAL A N 1
ATOM 1136 C CA . VAL A 1 142 ? -13.301 -0.120 -4.989 1.00 89.31 142 VAL A CA 1
ATOM 1137 C C . VAL A 1 142 ? -12.758 -0.737 -3.701 1.00 89.31 142 VAL A C 1
ATOM 1139 O O . VAL A 1 142 ? -13.281 -0.446 -2.626 1.00 89.31 142 VAL A O 1
ATOM 1142 N N . VAL A 1 143 ? -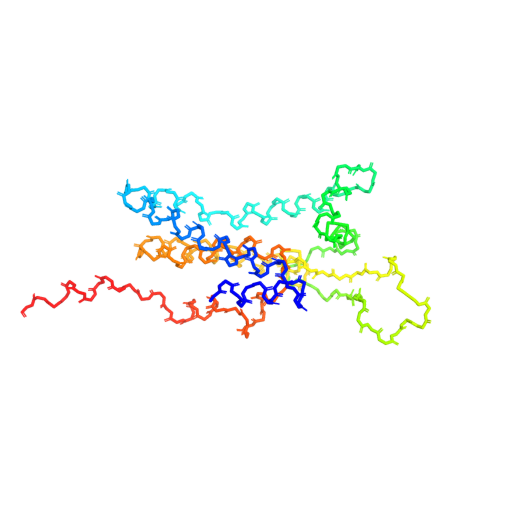11.687 -1.532 -3.776 1.00 86.62 143 VAL A N 1
ATOM 1143 C CA . VAL A 1 143 ? -11.075 -2.161 -2.594 1.00 86.62 143 VAL A CA 1
ATOM 1144 C C . VAL A 1 143 ? -10.569 -1.107 -1.605 1.00 86.62 143 VAL A C 1
ATOM 1146 O O . VAL A 1 143 ? -10.876 -1.196 -0.416 1.00 86.62 143 VAL A O 1
ATOM 1149 N N . LEU A 1 144 ? -9.867 -0.068 -2.071 1.00 88.62 144 LEU A N 1
ATOM 1150 C CA . LEU A 1 144 ? -9.384 1.006 -1.194 1.00 88.62 144 LEU A CA 1
ATOM 1151 C C . LEU A 1 144 ? -10.532 1.763 -0.507 1.00 88.62 144 LEU A C 1
ATOM 1153 O O . LEU A 1 144 ? -10.458 2.043 0.692 1.00 88.62 144 LEU A O 1
ATOM 1157 N N . ILE A 1 145 ? -11.614 2.053 -1.236 1.00 89.62 145 ILE A N 1
ATOM 1158 C CA . ILE A 1 145 ? -12.811 2.698 -0.677 1.00 89.62 145 ILE A CA 1
ATOM 1159 C C . ILE A 1 145 ? -13.463 1.800 0.380 1.00 89.62 145 ILE A C 1
ATOM 1161 O O . ILE A 1 145 ? -13.823 2.281 1.458 1.00 89.62 145 ILE A O 1
ATOM 1165 N N . LEU A 1 146 ? -13.581 0.496 0.109 1.00 85.75 146 LEU A N 1
ATOM 1166 C CA . LEU A 1 146 ? -14.145 -0.466 1.055 1.00 85.75 146 LEU A CA 1
ATOM 1167 C C . LEU A 1 146 ? -13.319 -0.548 2.341 1.00 85.75 146 LEU A C 1
ATOM 1169 O O . LEU A 1 146 ? -13.900 -0.517 3.424 1.00 85.75 146 LEU A O 1
ATOM 1173 N N . LEU A 1 147 ? -11.985 -0.570 2.261 1.00 85.31 147 LEU A N 1
ATOM 1174 C CA . LEU A 1 147 ? -11.124 -0.581 3.451 1.00 85.31 147 LEU A CA 1
ATOM 1175 C C . LEU A 1 147 ? -11.366 0.644 4.348 1.00 85.31 147 LEU A C 1
ATOM 1177 O O . LEU A 1 147 ? -11.473 0.510 5.569 1.00 85.31 147 LEU A O 1
ATOM 1181 N N . ILE A 1 148 ? -11.532 1.830 3.755 1.00 88.44 148 ILE A N 1
ATOM 1182 C CA . ILE A 1 148 ? -11.836 3.065 4.498 1.00 88.44 148 ILE A CA 1
ATOM 1183 C C . ILE A 1 148 ? -13.236 3.012 5.095 1.00 88.44 148 ILE A C 1
ATOM 1185 O O . ILE A 1 148 ? -13.430 3.413 6.244 1.00 88.44 148 ILE A O 1
ATOM 1189 N N . PHE A 1 149 ? -14.214 2.521 4.334 1.00 87.12 149 PHE A N 1
ATOM 1190 C CA . PHE A 1 149 ? -15.593 2.395 4.791 1.00 87.12 149 PHE A CA 1
ATOM 1191 C C . PHE A 1 149 ? -15.702 1.449 5.994 1.00 87.12 149 PHE A C 1
ATOM 1193 O O . PHE A 1 149 ? -16.290 1.811 7.016 1.00 87.12 149 PHE A O 1
ATOM 1200 N N . ILE A 1 150 ? -15.075 0.272 5.914 1.00 82.62 150 ILE A N 1
ATOM 1201 C CA . ILE A 1 150 ? -15.012 -0.695 7.016 1.00 82.62 150 ILE A CA 1
ATOM 1202 C C . ILE A 1 150 ? -14.272 -0.070 8.204 1.00 82.62 150 ILE A C 1
ATOM 1204 O O . ILE A 1 150 ? -14.768 -0.139 9.328 1.00 82.62 150 ILE A O 1
ATOM 1208 N N . GLY A 1 151 ? -13.141 0.605 7.969 1.00 85.75 151 GLY A N 1
ATOM 1209 C CA . GLY A 1 151 ? -12.397 1.312 9.012 1.00 85.75 151 GLY A CA 1
ATOM 1210 C C . GLY A 1 151 ? -13.251 2.360 9.730 1.00 85.75 151 GLY A C 1
ATOM 1211 O O . GLY A 1 151 ? -13.277 2.408 10.958 1.00 85.75 151 GLY A O 1
ATOM 1212 N N . HIS A 1 152 ? -14.024 3.150 8.986 1.00 88.12 152 HIS A N 1
ATOM 1213 C CA . HIS A 1 152 ? -14.930 4.144 9.555 1.00 88.12 152 HIS A CA 1
ATOM 1214 C C . HIS A 1 152 ? -16.066 3.501 10.368 1.00 88.12 152 HIS A C 1
ATOM 1216 O O . HIS A 1 152 ? -16.347 3.944 11.485 1.00 88.12 152 HIS A O 1
ATOM 1222 N N . LYS A 1 153 ? -16.674 2.415 9.866 1.00 85.38 153 LYS A N 1
ATOM 1223 C CA . LYS A 1 153 ? -17.703 1.663 10.605 1.00 85.38 153 LYS A CA 1
ATOM 1224 C C . LYS A 1 153 ? -17.135 1.043 11.889 1.00 85.38 153 LYS A C 1
ATOM 1226 O O . LYS A 1 153 ? -17.776 1.136 12.936 1.00 85.38 153 LYS A O 1
ATOM 1231 N N . ALA A 1 154 ? -15.922 0.490 11.837 1.00 83.75 154 ALA A N 1
ATOM 1232 C CA . ALA A 1 154 ? -15.227 -0.080 12.990 1.00 83.75 154 ALA A CA 1
ATOM 1233 C C . ALA A 1 154 ? -14.960 0.973 14.079 1.00 83.75 154 ALA A C 1
ATOM 1235 O O . ALA A 1 154 ? -15.226 0.726 15.254 1.00 83.75 154 ALA A O 1
ATOM 1236 N N . ILE A 1 155 ? -14.515 2.176 13.695 1.00 87.06 155 ILE A N 1
ATOM 1237 C CA . ILE A 1 155 ? -14.307 3.298 14.626 1.00 87.06 155 ILE A CA 1
ATOM 1238 C C . ILE A 1 155 ? -15.627 3.724 15.278 1.00 87.06 155 ILE A C 1
ATOM 1240 O O . ILE A 1 155 ? -15.680 3.921 16.494 1.00 87.06 155 ILE A O 1
ATOM 1244 N N . GLY A 1 156 ? -16.703 3.843 14.491 1.00 85.56 156 GLY A N 1
ATOM 1245 C CA . GLY A 1 156 ? -18.033 4.195 14.994 1.00 85.56 156 GLY A CA 1
ATOM 1246 C C . GLY A 1 156 ? -18.579 3.184 16.006 1.00 85.56 156 GLY A C 1
ATOM 1247 O O . GLY A 1 156 ? -19.175 3.581 17.006 1.00 85.56 156 GLY A O 1
ATOM 1248 N N . ALA A 1 157 ? -18.310 1.895 15.785 1.00 85.19 157 ALA A N 1
ATOM 1249 C CA . ALA A 1 157 ? -18.680 0.798 16.678 1.00 85.19 157 ALA A CA 1
ATOM 1250 C C . ALA A 1 157 ? -17.679 0.559 17.828 1.00 85.19 157 ALA A C 1
ATOM 1252 O O . ALA A 1 157 ? -17.833 -0.410 18.567 1.00 85.19 157 ALA A O 1
ATOM 1253 N N . LYS A 1 158 ? -16.634 1.395 17.970 1.00 84.56 158 LYS A N 1
ATOM 1254 C CA . LYS A 1 158 ? -15.512 1.203 18.917 1.00 84.56 158 LYS A CA 1
ATOM 1255 C C . LYS A 1 158 ? -14.830 -0.170 18.799 1.00 84.56 158 LYS A C 1
ATOM 1257 O O . LYS A 1 158 ? -14.190 -0.645 19.733 1.00 84.56 158 LYS A O 1
ATOM 1262 N N . GLN A 1 159 ? -14.925 -0.807 17.636 1.00 82.56 159 GLN A N 1
ATOM 1263 C CA . GLN A 1 159 ? -14.266 -2.072 17.331 1.00 82.56 159 GLN A CA 1
ATOM 1264 C C . GLN A 1 159 ? -12.829 -1.807 16.873 1.00 82.56 159 GLN A C 1
ATOM 1266 O O . GLN A 1 159 ? -12.455 -2.059 15.727 1.00 82.56 159 GLN A O 1
ATOM 1271 N N . TYR A 1 160 ? -11.994 -1.271 17.764 1.00 81.62 160 TYR A N 1
ATOM 1272 C CA . TYR A 1 160 ? -10.638 -0.868 17.385 1.00 81.62 160 TYR A CA 1
ATOM 1273 C C . TYR A 1 160 ? -9.712 -2.046 17.055 1.00 81.62 160 TYR A C 1
ATOM 1275 O O . TYR A 1 160 ? -8.717 -1.859 16.362 1.00 81.62 160 TYR A O 1
ATOM 1283 N N . VAL A 1 161 ? -10.070 -3.265 17.469 1.00 76.19 161 VAL A N 1
ATOM 1284 C CA . VAL A 1 161 ? -9.390 -4.499 17.040 1.00 76.19 161 VAL A CA 1
ATOM 1285 C C . VAL A 1 161 ? -9.541 -4.710 15.534 1.00 76.19 161 VAL A C 1
ATOM 1287 O O . VAL A 1 161 ? -8.562 -4.979 14.841 1.00 76.19 161 VAL A O 1
ATOM 1290 N N . LEU A 1 162 ? -10.758 -4.523 15.014 1.00 73.56 162 LEU A N 1
ATOM 1291 C CA . LEU A 1 162 ? -11.039 -4.615 13.583 1.00 73.56 162 LEU A CA 1
ATOM 1292 C C . LEU A 1 162 ? -10.313 -3.504 12.814 1.00 73.56 162 LEU A C 1
ATOM 1294 O O . LEU A 1 162 ? -9.733 -3.754 11.762 1.00 73.56 162 LEU A O 1
ATOM 1298 N N . PHE A 1 163 ? -10.275 -2.293 13.373 1.00 78.88 163 PHE A N 1
ATOM 1299 C CA . PHE A 1 163 ? -9.494 -1.192 12.811 1.00 78.88 163 PHE A CA 1
ATOM 1300 C C . PHE A 1 163 ? -7.992 -1.518 12.735 1.00 78.88 163 PHE A C 1
ATOM 1302 O O . PHE A 1 163 ? -7.379 -1.345 11.682 1.00 78.88 163 PHE A O 1
ATOM 1309 N N . ALA A 1 164 ? -7.403 -2.024 13.824 1.00 74.56 164 ALA A N 1
ATOM 1310 C CA . ALA A 1 164 ? -5.996 -2.414 13.868 1.00 74.56 164 ALA A CA 1
ATOM 1311 C C . ALA A 1 164 ? -5.679 -3.494 12.824 1.00 74.56 164 ALA A C 1
ATOM 1313 O O . ALA A 1 164 ? -4.648 -3.432 12.160 1.00 74.56 164 ALA A O 1
ATOM 1314 N N . ALA A 1 165 ? -6.597 -4.440 12.627 1.00 74.56 165 ALA A N 1
ATOM 1315 C CA . ALA A 1 165 ? -6.460 -5.470 11.612 1.00 74.56 165 ALA A CA 1
ATOM 1316 C C . ALA A 1 165 ? -6.462 -4.884 10.185 1.00 74.56 165 ALA A C 1
ATOM 1318 O O . ALA A 1 165 ? -5.581 -5.218 9.403 1.00 74.56 165 ALA A O 1
ATOM 1319 N N . ILE A 1 166 ? -7.356 -3.938 9.866 1.00 74.56 166 ILE A N 1
ATOM 1320 C CA . ILE A 1 166 ? -7.394 -3.252 8.555 1.00 74.56 166 ILE A CA 1
ATOM 1321 C C . ILE A 1 166 ? -6.103 -2.475 8.278 1.00 74.56 166 ILE A C 1
ATOM 1323 O O . ILE A 1 166 ? -5.568 -2.520 7.170 1.00 74.56 166 ILE A O 1
ATOM 1327 N N . VAL A 1 167 ? -5.580 -1.771 9.283 1.00 73.75 167 VAL A N 1
ATOM 1328 C CA . VAL A 1 167 ? -4.305 -1.051 9.163 1.00 73.75 167 VAL A CA 1
ATOM 1329 C C . VAL A 1 167 ? -3.158 -2.029 8.905 1.00 73.75 167 VAL A C 1
ATOM 1331 O O . VAL A 1 167 ? -2.325 -1.774 8.036 1.00 73.75 167 VAL A O 1
ATOM 1334 N N . MET A 1 168 ? -3.139 -3.163 9.610 1.00 73.25 168 MET A N 1
ATOM 1335 C CA . MET A 1 168 ? -2.125 -4.196 9.412 1.00 73.25 168 MET A CA 1
ATOM 1336 C C . MET A 1 168 ? -2.210 -4.850 8.038 1.00 73.25 168 MET A C 1
ATOM 1338 O O . MET A 1 168 ? -1.166 -5.072 7.440 1.00 73.25 168 MET A O 1
ATOM 1342 N N . ILE A 1 169 ? -3.407 -5.091 7.497 1.00 70.69 169 ILE A N 1
ATOM 1343 C CA . ILE A 1 169 ? -3.561 -5.533 6.104 1.00 70.69 169 ILE A CA 1
ATOM 1344 C C . ILE A 1 169 ? -2.913 -4.533 5.160 1.00 70.69 169 ILE A C 1
ATOM 1346 O O . ILE A 1 169 ? -2.176 -4.942 4.277 1.00 70.69 169 ILE A O 1
ATOM 1350 N N . GLY A 1 170 ? -3.171 -3.233 5.327 1.00 68.25 170 GLY A N 1
ATOM 1351 C CA . GLY A 1 170 ? -2.603 -2.217 4.441 1.00 68.25 170 GLY A CA 1
ATOM 1352 C C . GLY A 1 170 ? -1.070 -2.239 4.433 1.00 68.25 170 GLY A C 1
ATOM 1353 O O . GLY A 1 170 ? -0.455 -2.102 3.379 1.00 68.25 170 GLY A O 1
ATOM 1354 N N . VAL A 1 171 ? -0.453 -2.470 5.593 1.00 66.50 171 VAL A N 1
ATOM 1355 C CA . VAL A 1 171 ? 1.007 -2.623 5.717 1.00 66.50 171 VAL A CA 1
ATOM 1356 C C . VAL A 1 171 ? 1.481 -3.961 5.139 1.00 66.50 171 VAL A C 1
ATOM 1358 O O . VAL A 1 171 ? 2.497 -4.016 4.456 1.00 66.50 171 VAL A O 1
ATOM 1361 N N . HIS A 1 172 ? 0.738 -5.037 5.387 1.00 69.69 172 HIS A N 1
ATOM 1362 C CA . HIS A 1 172 ? 1.089 -6.398 4.980 1.00 69.69 172 HIS A CA 1
ATOM 1363 C C . HIS A 1 172 ? 0.853 -6.675 3.491 1.00 69.69 172 HIS A C 1
ATOM 1365 O O . HIS A 1 172 ? 1.551 -7.491 2.905 1.00 69.69 172 HIS A O 1
ATOM 1371 N N . SER A 1 173 ? -0.062 -5.943 2.852 1.00 65.69 173 SER A N 1
ATOM 1372 C CA . SER A 1 173 ? -0.365 -6.037 1.412 1.00 65.69 173 SER A CA 1
ATOM 1373 C C . SER A 1 173 ? 0.831 -5.657 0.533 1.00 65.69 173 SER A C 1
ATOM 1375 O O . SER A 1 173 ? 0.878 -6.032 -0.632 1.00 65.69 173 SER A O 1
ATOM 1377 N N . PHE A 1 174 ? 1.814 -4.948 1.097 1.00 57.25 174 PHE A N 1
ATOM 1378 C CA . PHE A 1 174 ? 3.101 -4.713 0.448 1.00 57.25 174 PHE A CA 1
ATOM 1379 C C . PHE A 1 174 ? 3.950 -5.998 0.356 1.00 57.25 174 PHE A C 1
ATOM 1381 O O . PHE A 1 174 ? 4.780 -6.131 -0.540 1.00 57.25 174 PHE A O 1
ATOM 1388 N N . MET A 1 175 ? 3.791 -6.922 1.314 1.00 53.47 175 MET A N 1
ATOM 1389 C CA . MET A 1 175 ? 4.663 -8.085 1.518 1.00 53.47 175 MET A CA 1
ATOM 1390 C C . MET A 1 175 ? 4.084 -9.419 1.020 1.00 53.47 175 MET A C 1
ATOM 1392 O O . MET A 1 175 ? 4.834 -10.392 0.921 1.00 53.47 175 MET A O 1
ATOM 1396 N N . GLU A 1 176 ? 2.790 -9.506 0.714 1.00 56.12 176 GLU A N 1
ATOM 1397 C CA . GLU A 1 176 ? 2.150 -10.783 0.380 1.00 56.12 176 GLU A CA 1
ATOM 1398 C C . GLU A 1 176 ? 1.025 -10.625 -0.655 1.00 56.12 176 GLU A C 1
ATOM 1400 O O . GLU A 1 176 ? 0.203 -9.715 -0.561 1.00 56.12 176 GLU A O 1
ATOM 1405 N N . HIS A 1 177 ? 0.974 -11.543 -1.626 1.00 51.06 177 HIS A N 1
ATOM 1406 C CA . HIS A 1 177 ? 0.033 -11.521 -2.753 1.00 51.06 177 HIS A CA 1
ATOM 1407 C C . HIS A 1 177 ? -1.339 -12.165 -2.441 1.00 51.06 177 HIS A C 1
ATOM 1409 O O . HIS A 1 177 ? -2.272 -12.040 -3.233 1.00 51.06 177 HIS A O 1
ATOM 1415 N N . HIS A 1 178 ? -1.500 -12.825 -1.285 1.00 49.91 178 HIS A N 1
ATOM 1416 C CA . HIS A 1 178 ? -2.637 -13.715 -0.988 1.00 49.91 178 HIS A CA 1
ATOM 1417 C C . HIS A 1 178 ? -3.949 -13.038 -0.532 1.00 49.91 178 HIS A C 1
ATOM 1419 O O . HIS A 1 178 ? -4.926 -13.735 -0.263 1.00 49.91 178 HIS A O 1
ATOM 1425 N N . LEU A 1 179 ? -4.057 -11.706 -0.427 1.00 45.06 179 LEU A N 1
ATOM 1426 C CA . LEU A 1 179 ? -5.275 -11.113 0.161 1.00 45.06 179 LEU A CA 1
ATOM 1427 C C . LEU A 1 179 ? -6.526 -11.219 -0.736 1.00 45.06 179 LEU A C 1
ATOM 1429 O O . LEU A 1 179 ? -7.628 -11.030 -0.238 1.00 45.06 179 LEU A O 1
ATOM 1433 N N . LEU A 1 180 ? -6.423 -11.467 -2.044 1.00 41.84 180 LEU A N 1
ATOM 1434 C CA . LEU A 1 180 ? -7.618 -11.662 -2.888 1.00 41.84 180 LEU A CA 1
ATOM 1435 C C . LEU A 1 180 ? -8.046 -13.126 -3.010 1.00 41.84 180 LEU A C 1
ATOM 1437 O O . LEU A 1 180 ? -9.144 -13.405 -3.495 1.00 41.84 180 LEU A O 1
ATOM 1441 N N . GLU A 1 181 ? -7.254 -14.057 -2.485 1.00 40.56 181 GLU A N 1
ATOM 1442 C CA . GLU A 1 181 ? -7.724 -15.418 -2.290 1.00 40.56 181 GLU A CA 1
ATOM 1443 C C . GLU A 1 181 ? -8.722 -15.423 -1.128 1.00 40.56 181 GLU A C 1
ATOM 1445 O O . GLU A 1 181 ? -8.375 -15.254 0.041 1.00 40.56 181 GLU A O 1
ATOM 1450 N N . LEU A 1 182 ? -10.000 -15.623 -1.458 1.00 35.91 182 LEU A N 1
ATOM 1451 C CA . LEU A 1 182 ? -11.117 -15.683 -0.507 1.00 35.91 182 LEU A CA 1
ATOM 1452 C C . LEU A 1 182 ? -10.857 -16.661 0.658 1.00 35.91 182 LEU A C 1
ATOM 1454 O O . LEU A 1 182 ? -11.370 -16.464 1.756 1.00 35.91 182 LEU A O 1
ATOM 1458 N N . ALA A 1 183 ? -10.036 -17.691 0.424 1.00 32.97 183 ALA A N 1
ATOM 1459 C CA . ALA A 1 183 ? -9.613 -18.675 1.418 1.00 32.97 183 ALA A CA 1
ATOM 1460 C C . ALA A 1 183 ? -8.692 -18.101 2.514 1.00 32.97 183 ALA A C 1
ATOM 1462 O O . ALA A 1 183 ? -8.665 -18.635 3.622 1.00 32.97 183 ALA A O 1
ATOM 1463 N N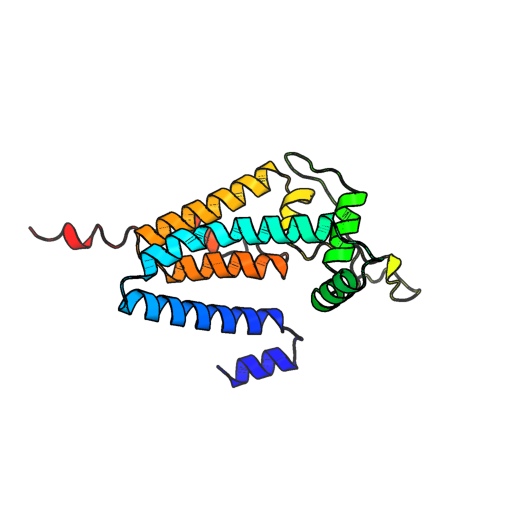 . TYR A 1 184 ? -7.976 -17.009 2.231 1.00 41.59 184 TYR A N 1
ATOM 1464 C CA . TYR A 1 184 ? -6.977 -16.410 3.121 1.00 41.59 184 TYR A CA 1
ATOM 1465 C C . TYR A 1 184 ? -7.347 -15.001 3.604 1.00 41.59 184 TYR A C 1
ATOM 1467 O O . TYR A 1 184 ? -6.649 -14.442 4.450 1.00 41.59 184 TYR A O 1
ATOM 1475 N N . ASN A 1 185 ? -8.464 -14.430 3.133 1.00 53.53 185 ASN A N 1
ATOM 1476 C CA . ASN A 1 185 ? -8.904 -13.086 3.505 1.00 53.53 185 ASN A CA 1
ATOM 1477 C C . ASN A 1 185 ? -10.137 -13.092 4.435 1.00 53.53 185 ASN A C 1
ATOM 1479 O O . ASN A 1 185 ? -11.278 -12.977 3.969 1.00 53.53 185 ASN A O 1
ATOM 1483 N N . PRO A 1 186 ? -9.944 -13.133 5.769 1.00 49.97 186 PRO A N 1
ATOM 1484 C CA . PRO A 1 186 ? -11.040 -13.082 6.736 1.00 49.97 186 PRO A CA 1
ATOM 1485 C C . PRO A 1 186 ? -11.823 -11.756 6.710 1.00 49.97 186 PRO A C 1
ATOM 1487 O O . PRO A 1 186 ? -12.867 -11.654 7.346 1.00 49.97 186 PRO A O 1
ATOM 1490 N N . PHE A 1 187 ? -11.378 -10.733 5.976 1.00 53.31 187 PHE A N 1
ATOM 1491 C CA . PHE A 1 187 ? -12.012 -9.413 5.952 1.00 53.31 187 PHE A CA 1
ATOM 1492 C C . PHE A 1 187 ? -13.150 -9.309 4.939 1.00 53.31 187 PHE A C 1
ATOM 1494 O O . PHE A 1 187 ? -14.133 -8.620 5.211 1.00 53.31 187 PHE A O 1
ATOM 1501 N N . LEU A 1 188 ? -13.080 -10.057 3.830 1.00 52.72 188 LEU A N 1
ATOM 1502 C CA . LEU A 1 188 ? -14.253 -10.284 2.979 1.00 52.72 188 LEU A CA 1
ATOM 1503 C C . LEU A 1 188 ? -15.339 -11.025 3.769 1.00 52.72 188 LEU A C 1
ATOM 1505 O O . LEU A 1 188 ? -16.510 -10.659 3.694 1.00 52.72 188 LEU A O 1
ATOM 1509 N N . LEU A 1 189 ? -14.940 -11.986 4.611 1.00 52.62 189 LEU A N 1
ATOM 1510 C CA . LEU A 1 189 ? -15.857 -12.677 5.517 1.00 52.62 189 LEU A CA 1
ATOM 1511 C C . LEU A 1 189 ? -16.452 -11.731 6.570 1.00 52.62 189 LEU A C 1
ATOM 1513 O O . LEU A 1 189 ? -17.645 -11.814 6.816 1.00 52.62 189 LEU A O 1
ATOM 1517 N N . VAL A 1 190 ? -15.689 -10.789 7.139 1.00 55.91 190 VAL A N 1
ATOM 1518 C CA . VAL A 1 190 ? -16.226 -9.763 8.065 1.00 55.91 190 VAL A CA 1
ATOM 1519 C C . VAL A 1 190 ? -17.180 -8.786 7.363 1.00 55.91 190 VAL A C 1
ATOM 1521 O O . VAL A 1 190 ? -18.174 -8.365 7.957 1.00 55.91 190 VAL A O 1
ATOM 1524 N N . LEU A 1 191 ? -16.916 -8.432 6.100 1.00 53.06 191 LEU A N 1
ATOM 1525 C CA . LEU A 1 191 ? -17.822 -7.609 5.294 1.00 53.06 191 LEU A CA 1
ATOM 1526 C C . LEU A 1 191 ? -19.163 -8.327 5.056 1.00 53.06 191 LEU A C 1
ATOM 1528 O O . LEU A 1 191 ? -20.216 -7.708 5.198 1.00 53.06 191 LEU A O 1
ATOM 1532 N N . LEU A 1 192 ? -19.113 -9.627 4.742 1.00 53.00 192 LEU A N 1
ATOM 1533 C CA . LEU A 1 192 ? -20.278 -10.492 4.519 1.00 53.00 192 LEU A CA 1
ATOM 1534 C C . LEU A 1 192 ? -21.020 -10.863 5.809 1.00 53.00 192 LEU A C 1
ATOM 1536 O O . LEU A 1 192 ? -22.244 -10.943 5.801 1.00 53.00 192 LEU A O 1
ATOM 1540 N N . ALA A 1 193 ? -20.301 -11.060 6.915 1.00 52.97 193 ALA A 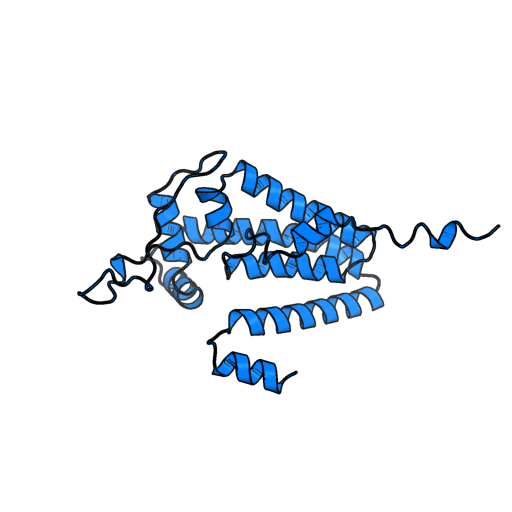N 1
ATOM 1541 C CA . ALA A 1 193 ? -20.872 -11.459 8.202 1.00 52.97 193 ALA A CA 1
ATOM 1542 C C . ALA A 1 193 ? -21.658 -10.334 8.887 1.00 52.97 193 ALA A C 1
ATOM 1544 O O . ALA A 1 193 ? -22.378 -10.594 9.844 1.00 52.97 193 ALA A O 1
ATOM 1545 N N . GLY A 1 194 ? -21.552 -9.099 8.389 1.00 48.91 194 GLY A N 1
ATOM 1546 C CA . GLY A 1 194 ? -22.170 -7.939 9.007 1.00 48.91 194 GLY A CA 1
ATOM 1547 C C . GLY A 1 194 ? -21.406 -7.520 10.261 1.00 48.91 194 GLY A C 1
ATOM 1548 O O . GLY A 1 194 ? -21.306 -8.236 11.249 1.00 48.91 194 GLY A O 1
ATOM 1549 N N . ILE A 1 195 ? -20.871 -6.298 10.252 1.00 58.38 195 ILE A N 1
ATOM 1550 C CA . ILE A 1 195 ? -20.456 -5.650 11.501 1.00 58.38 195 ILE A CA 1
ATOM 1551 C C . ILE A 1 195 ? -21.744 -5.318 12.258 1.00 58.38 195 ILE A C 1
ATOM 1553 O O . ILE A 1 195 ? -22.355 -4.269 12.003 1.00 58.38 195 ILE A O 1
ATOM 1557 N N . ASP A 1 196 ? -22.182 -6.246 13.107 1.00 52.59 196 ASP A N 1
ATOM 1558 C CA . ASP A 1 196 ? -23.314 -6.051 13.999 1.00 52.59 196 ASP A CA 1
ATOM 1559 C C . ASP A 1 196 ? -23.008 -4.879 14.922 1.00 52.59 196 ASP A C 1
ATOM 1561 O O . ASP A 1 196 ? -21.987 -4.821 15.616 1.00 52.59 196 ASP A O 1
ATOM 1565 N N . THR A 1 197 ? -23.908 -3.902 14.917 1.00 46.59 197 THR A N 1
ATOM 1566 C CA . THR A 1 197 ? -23.909 -2.804 15.876 1.00 46.59 197 THR A CA 1
ATOM 1567 C C . THR A 1 197 ? -24.319 -3.360 17.238 1.00 46.59 197 THR A C 1
ATOM 1569 O O . THR A 1 197 ? -25.452 -3.164 17.678 1.00 46.59 197 THR A O 1
ATOM 1572 N N . ALA A 1 198 ? -23.400 -4.060 17.902 1.00 42.88 198 ALA A N 1
ATOM 1573 C CA . ALA A 1 198 ? -23.603 -4.749 19.178 1.00 42.88 198 ALA A CA 1
ATOM 1574 C C . ALA A 1 198 ? -23.954 -3.825 20.369 1.00 42.88 198 ALA A C 1
ATOM 1576 O O . ALA A 1 198 ? -24.082 -4.295 21.496 1.00 42.88 198 ALA A O 1
ATOM 1577 N N . ASP A 1 199 ? -24.172 -2.527 20.133 1.00 46.34 199 ASP A N 1
ATOM 1578 C CA . ASP A 1 199 ? -24.578 -1.558 21.154 1.00 46.34 199 ASP A CA 1
ATOM 1579 C C . ASP A 1 199 ? -26.053 -1.124 21.073 1.00 46.34 199 ASP A C 1
ATOM 1581 O O . ASP A 1 199 ? -26.547 -0.504 22.015 1.00 46.34 199 ASP A O 1
ATOM 1585 N N . LYS A 1 200 ? -26.810 -1.461 20.014 1.00 40.03 200 LYS A N 1
ATOM 1586 C CA . LYS A 1 200 ? -28.242 -1.087 19.957 1.00 40.03 200 LYS A CA 1
ATOM 1587 C C . LYS A 1 200 ? -29.181 -2.059 20.676 1.00 40.03 200 LYS A C 1
ATOM 1589 O O . LYS A 1 200 ? -30.258 -1.644 21.093 1.00 40.03 200 LYS A O 1
ATOM 1594 N N . GLU A 1 201 ? -28.776 -3.304 20.913 1.00 41.62 201 GLU A N 1
ATOM 1595 C CA . GLU A 1 201 ? -29.655 -4.292 21.560 1.00 41.62 201 GLU A CA 1
ATOM 1596 C C . GLU A 1 201 ? -29.689 -4.199 23.094 1.00 41.62 201 GLU A C 1
ATOM 1598 O O . GLU A 1 201 ? -30.700 -4.535 23.709 1.00 41.62 201 GLU A O 1
ATOM 1603 N N . LYS A 1 202 ? -28.645 -3.663 23.743 1.00 38.19 202 LYS A N 1
ATOM 1604 C CA . LYS A 1 202 ? -28.644 -3.498 25.212 1.00 38.19 202 LYS A CA 1
ATOM 1605 C C . LYS A 1 202 ? -29.475 -2.313 25.711 1.00 38.19 202 LYS A C 1
ATOM 1607 O O . LYS A 1 202 ? -29.808 -2.275 26.892 1.00 38.19 202 LYS A O 1
ATOM 1612 N N . SER A 1 203 ? -29.856 -1.379 24.837 1.00 40.12 203 SER A N 1
ATOM 1613 C CA . SER A 1 203 ? -30.718 -0.243 25.201 1.00 40.12 203 SER A CA 1
ATOM 1614 C C . SER A 1 203 ? -32.214 -0.512 24.983 1.00 40.12 203 SER A C 1
ATOM 1616 O O . SER A 1 203 ? -33.031 0.281 25.443 1.00 40.12 203 SER A O 1
ATOM 1618 N N . GLY A 1 204 ? -32.582 -1.603 24.299 1.00 42.41 204 GLY A N 1
ATOM 1619 C CA . GLY A 1 204 ? -33.974 -1.939 23.966 1.00 42.41 204 GLY A CA 1
ATOM 1620 C C . GLY A 1 204 ? -34.685 -2.866 24.960 1.00 42.41 204 GLY A C 1
ATOM 1621 O O . GLY A 1 204 ? -35.897 -3.026 24.874 1.00 42.41 204 GLY A O 1
ATOM 1622 N N . ARG A 1 205 ? -33.969 -3.464 25.923 1.00 39.88 205 ARG A N 1
ATOM 1623 C CA . ARG A 1 205 ? -34.559 -4.257 27.020 1.00 39.88 205 ARG A CA 1
ATOM 1624 C C . ARG A 1 205 ? -34.489 -3.499 28.342 1.00 39.88 205 ARG A C 1
ATOM 1626 O O . ARG A 1 205 ? -33.755 -3.863 29.255 1.00 39.88 205 ARG A O 1
ATOM 1633 N N . LYS A 1 206 ? -35.265 -2.425 28.425 1.00 41.25 206 LYS A N 1
ATOM 1634 C CA . LYS A 1 206 ? -35.857 -1.957 29.680 1.00 41.25 206 LYS A CA 1
ATOM 1635 C C . LYS A 1 206 ? -37.305 -1.591 29.382 1.00 41.25 206 LYS A C 1
ATOM 1637 O O . LYS A 1 206 ? -37.593 -0.444 29.058 1.00 41.25 206 LYS A O 1
ATOM 1642 N N . ILE A 1 207 ? -38.171 -2.595 29.444 1.00 42.72 207 ILE A N 1
ATOM 1643 C CA . ILE A 1 207 ? -39.596 -2.441 29.738 1.00 42.72 207 ILE A CA 1
ATOM 1644 C C . ILE A 1 207 ? -39.899 -3.482 30.807 1.00 42.72 207 ILE A C 1
ATOM 1646 O O . ILE A 1 207 ? -39.450 -4.634 30.603 1.00 42.72 207 ILE A O 1
#

Organism: NCBI:txid39491

Secondary structure (DSSP, 8-state):
-HHHHHHHHHHH--HHHHHHHHHHHHHHHHHHHHHHTT-HHHHHHHHTTHHHHHHHHHHHHHHT--TT-HHHHHHHHHTTTHHHHHHHHHHH----TT------B-TT-TT-TT---GGG-B----HHHHIIIII-HHHHHHHHHHHHHHHHHHHHTT-HHHHHHHHHHHHHTTT-SGGGSTTT-HHHHHHHH----TTSSTTS---

Sequence (207 aa):
MIAAAVFIYIKAGAFTGTVCLTGFLVLMGLVYLLERKNLARRVCEIFKYLPIVWASLFLALSYFYSESNAIMVKIDSVLSQRLMVSHKVWSEYSIKPFGQFIEEQGWGGVADPTGIDPAKYFFIDDMYLRMLFEYGIIVFAVVLILLIFIGHKAIGAKQYVLFAAIVMIGVHSFMEHHLLELAYNPFLLVLLAGIDTADKEKSGRKI

Radius of gyration: 20.09 Å; chains: 1; bounding box: 62×38×50 Å

Foldseek 3Di:
DVVVLVVCVVPPVPPLVSVLVVLLVVLVVVLVVCVVVVNNLVVLLVLLLVLVVLLVVLLVLLCPQDPVDPVSVVVCVVLVNQSVLLVVCVVPADFDAQADDDDADDPPDPPDPPDDDPVRHRHNFAQSSCCRHHGGPNSSVVVSVVSSVQSVVCSVLVVVSSSSVSSSCSVSSRGGNCCPVPVPPCVVVPVVVDPPSVPPVVVPPDD